Protein AF-A0A7X7NXH9-F1 (afdb_monomer_lite)

pLDDT: mean 88.95, std 11.19, range [45.94, 98.56]

Structure (mmCIF, N/CA/C/O backbone):
data_AF-A0A7X7NXH9-F1
#
_entry.id   AF-A0A7X7NXH9-F1
#
loop_
_atom_site.group_PDB
_atom_site.id
_atom_site.type_symbol
_atom_site.label_atom_id
_atom_site.label_alt_id
_atom_site.label_comp_id
_atom_site.label_asym_id
_atom_site.label_entity_id
_atom_site.label_seq_id
_atom_site.pdbx_PDB_ins_code
_atom_site.Cartn_x
_atom_site.Cartn_y
_atom_site.Cartn_z
_atom_site.occupancy
_atom_site.B_iso_or_equiv
_atom_site.auth_seq_id
_atom_site.auth_comp_id
_atom_site.auth_asym_id
_atom_site.auth_atom_id
_atom_site.pdbx_PDB_model_num
ATOM 1 N N . MET A 1 1 ? -11.153 0.104 7.718 1.00 76.44 1 MET A N 1
ATOM 2 C CA . MET A 1 1 ? -9.842 -0.456 8.125 1.00 76.44 1 MET A CA 1
ATOM 3 C C . MET A 1 1 ? -10.023 -1.763 8.897 1.00 76.44 1 MET A C 1
ATOM 5 O O . MET A 1 1 ? -11.148 -2.089 9.260 1.00 76.44 1 MET A O 1
ATOM 9 N N . ALA A 1 2 ? -8.960 -2.550 9.115 1.00 77.00 2 ALA A N 1
ATOM 10 C CA . ALA A 1 2 ? -9.049 -3.818 9.862 1.00 77.00 2 ALA A CA 1
ATOM 11 C C . ALA A 1 2 ? -9.397 -3.602 11.346 1.00 77.00 2 ALA A C 1
ATOM 13 O O . ALA A 1 2 ? -10.213 -4.338 11.896 1.00 77.00 2 ALA A O 1
ATOM 14 N N . ILE A 1 3 ? -8.843 -2.549 11.958 1.00 81.50 3 ILE A N 1
ATOM 15 C CA . ILE A 1 3 ? -9.140 -2.185 13.349 1.00 81.50 3 ILE A CA 1
ATOM 16 C C . ILE A 1 3 ? -10.620 -1.824 13.547 1.00 81.50 3 ILE A C 1
ATOM 18 O O . ILE A 1 3 ? -11.243 -2.317 14.476 1.00 81.50 3 ILE A O 1
ATOM 22 N N . GLU A 1 4 ? -11.219 -1.076 12.613 1.00 77.44 4 GLU A N 1
ATOM 23 C CA . GLU A 1 4 ? -12.643 -0.707 12.656 1.00 77.44 4 GLU A CA 1
ATOM 24 C C . GLU A 1 4 ? -13.551 -1.942 12.553 1.00 77.44 4 GLU A C 1
ATOM 26 O O . GLU A 1 4 ? -14.497 -2.082 13.323 1.00 77.44 4 GLU A O 1
ATOM 31 N N . ALA A 1 5 ? -13.234 -2.877 11.647 1.00 75.19 5 ALA A N 1
ATOM 32 C CA . ALA A 1 5 ? -13.987 -4.124 11.501 1.00 75.19 5 ALA A CA 1
ATOM 33 C C . ALA A 1 5 ? -13.935 -4.972 12.782 1.00 75.19 5 ALA A C 1
ATOM 35 O O . ALA A 1 5 ? -14.943 -5.526 13.215 1.00 75.19 5 ALA A O 1
ATOM 36 N N . ARG A 1 6 ? -12.767 -5.024 13.428 1.00 80.69 6 ARG A N 1
ATOM 37 C CA . ARG A 1 6 ? -12.609 -5.688 14.721 1.00 80.69 6 ARG A CA 1
ATOM 38 C C . ARG A 1 6 ? -13.390 -4.982 15.825 1.00 80.69 6 ARG A C 1
ATOM 40 O O . ARG A 1 6 ? -14.061 -5.665 16.594 1.00 80.69 6 ARG A O 1
ATOM 47 N N . ASP A 1 7 ? -13.302 -3.659 15.926 1.00 78.94 7 ASP A N 1
ATOM 48 C CA . ASP A 1 7 ? -13.975 -2.883 16.975 1.00 78.94 7 ASP A CA 1
ATOM 49 C C . ASP A 1 7 ? -15.500 -3.010 16.875 1.00 78.94 7 ASP A C 1
ATOM 51 O O . ASP A 1 7 ? -16.163 -3.188 17.897 1.00 78.94 7 ASP A O 1
ATOM 55 N N . LEU A 1 8 ? -16.045 -3.052 15.654 1.00 74.62 8 LEU A N 1
ATOM 56 C CA . LEU A 1 8 ? -17.451 -3.374 15.392 1.00 74.62 8 LEU A CA 1
ATOM 57 C C . LEU A 1 8 ? -17.838 -4.756 15.939 1.00 74.62 8 LEU A C 1
ATOM 59 O O . LEU A 1 8 ? -18.838 -4.887 16.639 1.00 74.62 8 LEU A O 1
ATOM 63 N N . VAL A 1 9 ? -17.038 -5.791 15.667 1.00 72.25 9 VAL A N 1
ATOM 64 C CA . VAL A 1 9 ? -17.323 -7.164 16.125 1.00 72.25 9 VAL A CA 1
ATOM 65 C C . VAL A 1 9 ? -17.177 -7.287 17.645 1.00 72.25 9 VAL A C 1
ATOM 67 O O . VAL A 1 9 ? -18.052 -7.839 18.314 1.00 72.25 9 VAL A O 1
ATOM 70 N N . ARG A 1 10 ? -16.106 -6.732 18.224 1.00 69.50 10 ARG A N 1
ATOM 71 C CA . ARG A 1 10 ? -15.856 -6.764 19.673 1.00 69.50 10 ARG A CA 1
ATOM 72 C C . ARG A 1 10 ? -16.877 -5.958 20.466 1.00 69.50 10 ARG A C 1
ATOM 74 O O . ARG A 1 10 ? -17.302 -6.439 21.513 1.00 69.50 10 ARG A O 1
ATOM 81 N N . GLY A 1 11 ? -17.293 -4.788 19.979 1.00 60.59 11 GLY A N 1
ATOM 82 C CA . GLY A 1 11 ? -18.333 -3.975 20.616 1.00 60.59 11 GLY A CA 1
ATOM 83 C C . GLY A 1 11 ? -19.666 -4.719 20.752 1.00 60.59 11 GLY A C 1
ATOM 84 O O . GLY A 1 11 ? -20.421 -4.465 21.686 1.00 60.59 11 GLY A O 1
ATOM 85 N N . VAL A 1 12 ? -19.915 -5.695 19.873 1.00 58.09 12 VAL A N 1
ATOM 86 C CA . VAL A 1 12 ? -21.105 -6.553 19.904 1.00 58.09 12 VAL A CA 1
ATOM 87 C C . VAL A 1 12 ? -20.926 -7.780 20.812 1.00 58.09 12 VAL A C 1
ATOM 89 O O . VAL A 1 12 ? -21.901 -8.223 21.418 1.00 58.09 12 VAL A O 1
ATOM 92 N N . THR A 1 13 ? -19.718 -8.350 20.942 1.00 58.34 13 THR A N 1
ATOM 93 C CA . THR A 1 13 ? -19.535 -9.671 21.589 1.00 58.34 13 THR A CA 1
ATOM 94 C C . THR A 1 13 ? -18.608 -9.724 22.809 1.00 58.34 13 THR A C 1
ATOM 96 O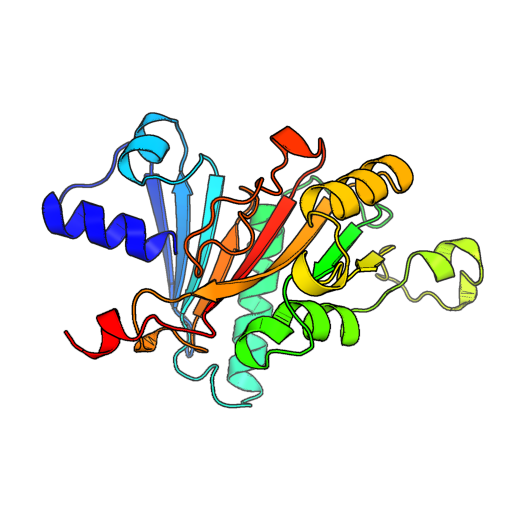 O . THR A 1 13 ? -18.555 -10.772 23.452 1.00 58.34 13 THR A O 1
ATOM 99 N N . ASN A 1 14 ? -17.872 -8.652 23.129 1.00 59.53 14 ASN A N 1
ATOM 100 C CA . ASN A 1 14 ? -16.890 -8.512 24.226 1.00 59.53 14 ASN A CA 1
ATOM 101 C C . ASN A 1 14 ? -15.955 -9.730 24.447 1.00 59.53 14 ASN A C 1
ATOM 103 O O . ASN A 1 14 ? -15.546 -10.031 25.568 1.00 59.53 14 ASN A O 1
ATOM 107 N N . LYS A 1 15 ? -15.643 -10.470 23.375 1.00 64.25 15 LYS A N 1
ATOM 108 C CA . LYS A 1 15 ? -14.825 -11.694 23.376 1.00 64.25 15 LYS A CA 1
ATOM 109 C C . LYS A 1 15 ? -13.658 -11.554 22.406 1.00 64.25 15 LYS A C 1
ATOM 111 O O . LYS A 1 15 ? -13.748 -10.834 21.413 1.00 64.25 15 LYS A O 1
ATOM 116 N N . GLU A 1 16 ? -12.565 -12.254 22.692 1.00 76.19 16 GLU A N 1
ATOM 117 C CA . GLU A 1 16 ? -11.489 -12.458 21.720 1.00 76.19 16 GLU A CA 1
ATOM 118 C C . GLU A 1 16 ? -11.987 -13.277 20.527 1.00 76.19 16 GLU A C 1
ATOM 120 O O . GLU A 1 16 ? -12.811 -14.181 20.683 1.00 76.19 16 GLU A O 1
ATOM 125 N N . ILE A 1 17 ? -11.509 -12.923 19.334 1.00 80.69 17 ILE A N 1
ATOM 126 C CA . ILE A 1 17 ? -11.916 -13.516 18.059 1.00 80.69 17 ILE A CA 1
ATOM 127 C C . ILE A 1 17 ? -10.941 -14.667 17.764 1.00 80.69 17 ILE A C 1
ATOM 129 O O . ILE A 1 17 ? -9.767 -14.408 17.494 1.00 80.69 17 ILE A O 1
ATOM 133 N N . PRO A 1 18 ? -11.363 -15.945 17.833 1.00 85.62 18 PRO A N 1
ATOM 134 C CA . PRO A 1 18 ? -10.458 -17.065 17.594 1.00 85.62 18 PRO A CA 1
ATOM 135 C C . PRO A 1 18 ? -9.858 -17.010 16.185 1.00 85.62 18 PRO A C 1
ATOM 137 O O . PRO A 1 18 ? -10.589 -16.877 15.206 1.00 85.62 18 PRO A O 1
ATOM 140 N N . GLY A 1 19 ? -8.539 -17.185 16.076 1.00 88.75 19 GLY A N 1
ATOM 141 C CA . GLY A 1 19 ? -7.830 -17.097 14.794 1.00 88.75 19 GLY A CA 1
ATOM 142 C C . GLY A 1 19 ? -7.371 -15.689 14.416 1.00 88.75 19 GLY A C 1
ATOM 143 O O . GLY A 1 19 ? -6.919 -15.501 13.289 1.00 88.75 19 GLY A O 1
ATOM 144 N N . VAL A 1 20 ? -7.476 -14.727 15.335 1.00 92.94 20 VAL A N 1
ATOM 145 C CA . VAL A 1 20 ? -6.997 -13.354 15.167 1.00 92.94 20 VAL A CA 1
ATOM 146 C C . VAL A 1 20 ? -6.042 -13.021 16.306 1.00 92.94 20 VAL A C 1
ATOM 148 O O . VAL A 1 20 ? -6.405 -13.151 17.472 1.00 92.94 20 VAL A O 1
ATOM 151 N N . GLU A 1 21 ? -4.836 -12.583 15.966 1.00 93.12 21 GLU A N 1
ATOM 152 C CA . GLU A 1 21 ? -3.861 -12.042 16.914 1.00 93.12 21 GLU A CA 1
ATOM 153 C C . GLU A 1 21 ? -3.782 -10.519 16.766 1.00 93.12 21 GLU A C 1
ATOM 155 O O . GLU A 1 21 ? -3.865 -9.991 15.655 1.00 93.12 21 GLU A O 1
ATOM 160 N N . GLU A 1 22 ? -3.626 -9.819 17.888 1.00 93.38 22 GLU A N 1
ATOM 161 C CA . GLU A 1 22 ? -3.431 -8.373 17.941 1.00 93.38 22 GLU A CA 1
ATOM 162 C C . GLU A 1 22 ? -2.120 -8.054 18.657 1.00 93.38 22 GLU A C 1
ATOM 164 O O . GLU A 1 22 ? -1.868 -8.532 19.762 1.00 93.38 22 GLU A O 1
ATOM 169 N N . GLN A 1 23 ? -1.325 -7.180 18.049 1.00 94.44 23 GLN A N 1
ATOM 170 C CA . GLN A 1 23 ? -0.139 -6.595 18.657 1.00 94.44 23 GLN A CA 1
ATOM 171 C C . GLN A 1 23 ? -0.236 -5.075 18.557 1.00 94.44 23 GLN A C 1
ATOM 173 O O . GLN A 1 23 ? -0.545 -4.535 17.495 1.00 94.44 23 GLN A O 1
ATOM 178 N N . VAL A 1 24 ? 0.007 -4.383 19.669 1.00 95.19 24 VAL A N 1
ATOM 179 C CA . VAL A 1 24 ? -0.049 -2.919 19.740 1.00 95.19 24 VAL A CA 1
ATOM 180 C C . VAL A 1 24 ? 1.307 -2.394 20.173 1.00 95.19 24 VAL A C 1
ATOM 182 O O . VAL A 1 24 ? 1.860 -2.832 21.180 1.00 95.19 24 VAL A O 1
ATOM 185 N N . GLU A 1 25 ? 1.815 -1.428 19.423 1.00 94.44 25 GLU A N 1
ATOM 186 C CA . GLU A 1 25 ? 3.047 -0.709 19.708 1.00 94.44 25 GLU A CA 1
ATOM 187 C C . GLU A 1 25 ? 2.730 0.786 19.779 1.00 94.44 25 GLU A C 1
ATOM 189 O O . GLU A 1 25 ? 2.116 1.345 18.868 1.00 94.44 25 GLU A O 1
ATOM 194 N N . THR A 1 26 ? 3.133 1.431 20.871 1.00 95.06 26 THR A N 1
ATOM 195 C CA . THR A 1 26 ? 2.921 2.865 21.084 1.00 95.06 26 THR A CA 1
ATOM 196 C C . THR A 1 26 ? 4.270 3.559 21.174 1.00 95.06 26 THR A C 1
ATOM 198 O O . THR A 1 26 ? 5.153 3.119 21.909 1.00 95.06 26 THR A O 1
ATOM 201 N N . MET A 1 27 ? 4.400 4.650 20.434 1.00 93.25 27 MET A N 1
ATOM 202 C CA . MET A 1 27 ? 5.539 5.560 20.420 1.00 93.25 27 MET A CA 1
ATOM 203 C C . MET A 1 27 ? 5.052 6.977 20.760 1.00 93.25 27 MET A C 1
ATOM 205 O O . MET A 1 27 ? 3.930 7.145 21.241 1.00 93.25 27 MET A O 1
ATOM 209 N N . GLU A 1 28 ? 5.897 7.992 20.584 1.00 94.00 28 GLU A N 1
ATOM 210 C CA . GLU A 1 28 ? 5.582 9.365 20.989 1.00 94.00 28 GLU A CA 1
ATOM 211 C C . GLU A 1 28 ? 4.404 9.943 20.192 1.00 94.00 28 GLU A C 1
ATOM 213 O O . GLU A 1 28 ? 3.493 10.536 20.774 1.00 94.00 28 GLU A O 1
ATOM 218 N N . PHE A 1 29 ? 4.379 9.716 18.875 1.00 94.06 29 PHE A N 1
ATOM 219 C CA . PHE A 1 29 ? 3.370 10.279 17.971 1.00 94.06 29 PHE A CA 1
ATOM 220 C C . PHE A 1 29 ? 2.477 9.228 17.313 1.00 94.06 29 PHE A C 1
ATOM 222 O O . PHE A 1 29 ? 1.543 9.587 16.585 1.00 94.06 29 PHE A O 1
ATOM 229 N N . ILE A 1 30 ? 2.769 7.945 17.529 1.00 94.62 30 ILE A N 1
ATOM 230 C CA . ILE A 1 30 ? 2.153 6.835 16.808 1.00 94.62 30 ILE A CA 1
ATOM 231 C C . ILE A 1 30 ? 1.613 5.771 17.754 1.00 94.62 30 ILE A C 1
ATOM 233 O O . ILE A 1 30 ? 2.266 5.340 18.701 1.00 94.62 30 ILE A O 1
ATOM 237 N N . LYS A 1 31 ? 0.440 5.248 17.402 1.00 96.19 31 LYS A N 1
ATOM 238 C CA . LYS A 1 31 ? -0.048 3.944 17.837 1.00 96.19 31 LYS A CA 1
ATOM 239 C C . LYS A 1 31 ? -0.148 3.025 16.622 1.00 96.19 31 LYS A C 1
ATOM 241 O O . LYS A 1 31 ? -1.029 3.196 15.782 1.00 96.19 31 LYS A O 1
ATOM 246 N N . ALA A 1 32 ? 0.735 2.040 16.530 1.00 96.31 32 ALA A N 1
ATOM 247 C CA . ALA A 1 32 ? 0.685 1.005 15.509 1.00 96.31 32 ALA A CA 1
ATOM 248 C C . ALA A 1 32 ? -0.054 -0.223 16.055 1.00 96.31 32 ALA A C 1
ATOM 250 O O . ALA A 1 32 ? 0.242 -0.714 17.140 1.00 96.31 32 ALA A O 1
ATOM 251 N N . THR A 1 33 ? -1.039 -0.713 15.311 1.00 96.38 33 THR A N 1
ATOM 252 C CA . THR A 1 33 ? -1.790 -1.930 15.631 1.00 96.38 33 THR A CA 1
ATOM 253 C C . THR A 1 33 ? -1.627 -2.918 14.490 1.00 96.38 33 THR A C 1
ATOM 255 O O . THR A 1 33 ? -2.041 -2.635 13.365 1.00 96.38 33 THR A O 1
ATOM 258 N N . THR A 1 34 ? -1.058 -4.079 14.783 1.00 96.75 34 THR A N 1
ATOM 259 C CA . THR A 1 34 ? -0.913 -5.193 13.848 1.00 96.75 34 THR A CA 1
ATOM 260 C C . THR A 1 34 ? -1.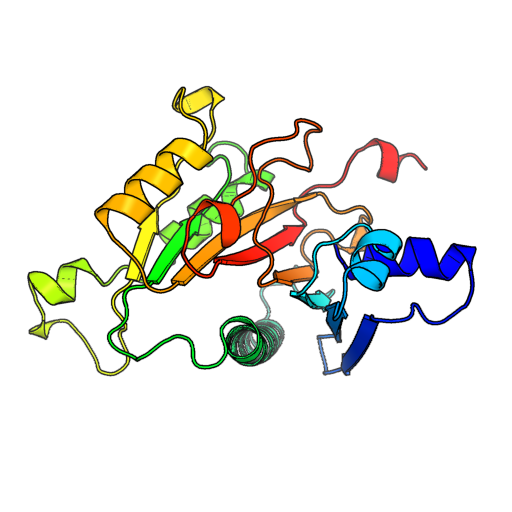956 -6.250 14.176 1.00 96.75 34 THR A C 1
ATOM 262 O O . THR A 1 34 ? -2.012 -6.756 15.294 1.00 96.75 34 THR A O 1
ATOM 265 N N . ILE A 1 35 ? -2.797 -6.573 13.198 1.00 95.75 35 ILE A N 1
ATOM 266 C CA . ILE A 1 35 ? -3.802 -7.630 13.266 1.00 95.75 35 ILE A CA 1
ATOM 267 C C . ILE A 1 35 ? -3.379 -8.742 12.310 1.00 95.75 35 ILE A C 1
ATOM 269 O O . ILE A 1 35 ? -3.304 -8.525 11.098 1.00 95.75 35 ILE A O 1
ATOM 273 N N . THR A 1 36 ? -3.158 -9.936 12.850 1.00 96.31 36 THR A N 1
ATOM 274 C CA . THR A 1 36 ? -2.842 -11.137 12.073 1.00 96.31 36 THR A CA 1
ATOM 275 C C . THR A 1 36 ? -4.048 -12.062 12.076 1.00 96.31 36 THR A C 1
ATOM 277 O O . THR A 1 36 ? -4.409 -12.636 13.103 1.00 96.31 36 THR A O 1
ATOM 280 N N . ILE A 1 37 ? -4.683 -12.220 10.917 1.00 95.94 37 ILE A N 1
ATOM 281 C CA . ILE A 1 37 ? -5.772 -13.174 10.708 1.00 95.94 37 ILE A CA 1
ATOM 282 C C . ILE A 1 37 ? -5.146 -14.473 10.213 1.00 95.94 37 ILE A C 1
ATOM 284 O O . ILE A 1 37 ? -4.603 -14.514 9.114 1.00 95.94 37 ILE A O 1
ATOM 288 N N . MET A 1 38 ? -5.213 -15.526 11.027 1.00 94.56 38 MET A N 1
ATOM 289 C CA . MET A 1 38 ? -4.494 -16.786 10.803 1.00 94.56 38 MET A CA 1
ATOM 290 C C . MET A 1 38 ? -5.319 -17.850 10.072 1.00 94.56 38 MET A C 1
ATOM 292 O O . MET A 1 38 ? -4.759 -18.823 9.575 1.00 94.56 38 MET A O 1
ATOM 296 N N . ASN A 1 39 ? -6.650 -17.730 10.058 1.00 94.56 39 ASN A N 1
ATOM 297 C CA . ASN A 1 39 ? -7.526 -18.745 9.473 1.00 94.56 39 ASN A CA 1
ATOM 298 C C . ASN A 1 39 ? -8.865 -18.181 8.978 1.00 94.56 39 ASN A C 1
ATOM 300 O O . ASN A 1 39 ? -9.280 -17.082 9.347 1.00 94.56 39 ASN A O 1
ATOM 304 N N . GLU A 1 40 ? -9.566 -18.992 8.182 1.00 92.81 40 GLU A N 1
ATOM 305 C CA . GLU A 1 40 ? -10.858 -18.649 7.575 1.00 92.81 40 GLU A CA 1
ATOM 306 C C . GLU A 1 40 ? -11.950 -18.309 8.593 1.00 92.81 40 GLU A C 1
ATOM 308 O O . GLU A 1 40 ? -12.813 -17.476 8.331 1.00 92.81 40 GLU A O 1
ATOM 313 N N . LYS A 1 41 ? -11.915 -18.909 9.787 1.00 90.50 41 LYS A N 1
ATOM 314 C CA . LYS A 1 41 ? -12.886 -18.586 10.838 1.00 90.50 41 LYS A CA 1
ATOM 315 C C . LYS A 1 41 ? -12.696 -17.150 11.329 1.00 90.50 41 LYS A C 1
ATOM 317 O O . LYS A 1 41 ? -13.680 -16.425 11.461 1.00 90.50 41 LYS A O 1
ATOM 322 N N . GLY A 1 42 ? -11.450 -16.735 11.556 1.00 89.88 42 GLY A N 1
ATOM 323 C CA . GLY A 1 42 ? -11.111 -15.349 11.879 1.00 89.88 42 GLY A CA 1
ATOM 324 C C . GLY A 1 42 ? -11.466 -14.400 10.734 1.00 89.88 42 GLY A C 1
ATOM 325 O O . GLY A 1 42 ? -12.046 -13.342 10.974 1.00 89.88 42 GLY A O 1
ATOM 326 N N . ALA A 1 43 ? -11.205 -14.816 9.491 1.00 91.19 43 ALA A N 1
ATOM 327 C CA . ALA A 1 43 ? -11.517 -14.031 8.301 1.00 91.19 43 ALA A CA 1
ATOM 328 C C . ALA A 1 43 ? -13.022 -13.764 8.146 1.00 91.19 43 ALA A C 1
ATOM 330 O O . ALA A 1 43 ? -13.436 -12.623 7.938 1.00 91.19 43 ALA A O 1
ATOM 331 N N . GLN A 1 44 ? -13.853 -14.796 8.322 1.00 89.19 44 GLN A N 1
ATOM 332 C CA . GLN A 1 44 ? -15.313 -14.682 8.293 1.00 89.19 44 GLN A CA 1
ATOM 333 C C . GLN A 1 44 ? -15.844 -13.803 9.425 1.00 89.19 44 GLN A C 1
ATOM 335 O O . GLN A 1 44 ? -16.725 -12.980 9.194 1.00 89.19 44 GLN A O 1
ATOM 340 N N . GLN A 1 45 ? -15.306 -13.952 10.640 1.00 86.69 45 GLN A N 1
ATOM 341 C CA . GLN A 1 45 ? -15.741 -13.151 11.786 1.00 86.69 45 GLN A CA 1
ATOM 342 C C . GLN A 1 45 ? -15.391 -11.669 11.628 1.00 86.69 45 GLN A C 1
ATOM 344 O O . GLN A 1 45 ? -16.189 -10.826 12.020 1.00 86.69 45 GLN A O 1
ATOM 349 N N . LEU A 1 46 ? -14.235 -11.348 11.038 1.00 86.19 46 LEU A N 1
ATOM 350 C CA . LEU A 1 46 ? -13.808 -9.967 10.791 1.00 86.19 46 LEU A CA 1
ATOM 351 C C . LEU A 1 46 ? -14.288 -9.385 9.456 1.00 86.19 46 LEU A C 1
ATOM 353 O O . LEU A 1 46 ? -14.134 -8.185 9.235 1.00 86.19 46 LEU A O 1
ATOM 357 N N . GLY A 1 47 ? -14.815 -10.206 8.545 1.00 87.25 47 GLY A N 1
ATOM 358 C CA . GLY A 1 47 ? -15.137 -9.781 7.180 1.00 87.25 47 GLY A CA 1
ATOM 359 C C . GLY A 1 47 ? -13.905 -9.310 6.397 1.00 87.25 47 GLY A C 1
ATOM 360 O O . GLY A 1 47 ? -13.989 -8.376 5.597 1.00 87.25 47 GLY A O 1
ATOM 361 N N . ARG A 1 48 ? -12.736 -9.900 6.670 1.00 90.06 48 ARG A N 1
ATOM 362 C CA . ARG A 1 48 ? -11.443 -9.532 6.073 1.00 90.06 48 ARG A CA 1
ATOM 363 C C . ARG A 1 48 ? -10.655 -10.796 5.724 1.00 90.06 48 ARG A C 1
ATOM 365 O O . ARG A 1 48 ? -10.630 -11.695 6.556 1.00 90.06 48 ARG A O 1
ATOM 372 N N . PRO A 1 49 ? -10.002 -10.884 4.552 1.00 93.50 49 PRO A N 1
ATOM 373 C CA . PRO A 1 49 ? -9.200 -12.054 4.188 1.00 93.50 49 PRO A CA 1
ATOM 374 C C . PRO A 1 49 ? -8.098 -12.392 5.202 1.00 93.50 49 PRO A C 1
ATOM 376 O O . PRO A 1 49 ? -7.595 -11.508 5.899 1.00 93.50 49 PRO A O 1
ATOM 379 N N . VAL A 1 50 ? -7.687 -13.662 5.235 1.00 95.75 50 VAL A N 1
ATOM 380 C CA . VAL A 1 50 ? -6.504 -14.132 5.976 1.00 95.75 50 VAL A CA 1
ATOM 381 C C . VAL A 1 50 ? -5.270 -13.337 5.548 1.00 95.75 50 VAL A C 1
ATOM 383 O O . VAL A 1 50 ? -5.043 -13.132 4.357 1.00 95.75 50 VAL A O 1
ATOM 386 N N . GLY A 1 51 ? -4.472 -12.893 6.518 1.00 95.81 51 GLY A N 1
ATOM 387 C CA . GLY A 1 51 ? -3.282 -12.085 6.272 1.00 95.81 51 GLY A CA 1
ATOM 388 C C . GLY A 1 51 ? -2.964 -11.126 7.411 1.00 95.81 51 GLY A C 1
ATOM 389 O O . GLY A 1 51 ? -3.522 -11.215 8.507 1.00 95.81 51 GLY A O 1
ATOM 390 N N . ILE A 1 52 ? -2.039 -10.213 7.138 1.00 97.00 52 ILE A N 1
ATOM 391 C CA . ILE A 1 52 ? -1.514 -9.251 8.104 1.00 97.00 52 ILE A CA 1
ATOM 392 C C . ILE A 1 52 ? -2.006 -7.862 7.717 1.00 97.00 52 ILE A C 1
ATOM 394 O O . ILE A 1 52 ? -1.881 -7.440 6.565 1.00 97.00 52 ILE A O 1
ATOM 398 N N . TYR A 1 53 ? -2.535 -7.144 8.701 1.00 96.88 53 TYR A N 1
ATOM 399 C CA . TYR A 1 53 ? -2.999 -5.773 8.571 1.00 96.88 53 TYR A CA 1
ATOM 400 C C . TYR A 1 53 ? -2.309 -4.919 9.617 1.00 96.88 53 TYR A C 1
ATOM 402 O O . TYR A 1 53 ? -2.363 -5.225 10.802 1.00 96.88 53 TYR A O 1
ATOM 410 N N . VAL A 1 54 ? -1.714 -3.818 9.189 1.00 97.12 54 VAL A N 1
ATOM 411 C CA . VAL A 1 54 ? -1.077 -2.847 10.071 1.00 97.12 54 VAL A CA 1
ATOM 412 C C . VAL A 1 54 ? -1.844 -1.543 9.952 1.00 97.12 54 VAL A C 1
ATOM 414 O O . VAL A 1 54 ? -2.058 -1.041 8.851 1.00 97.12 54 VAL A O 1
ATOM 417 N N . THR A 1 55 ? -2.285 -0.994 11.075 1.00 96.12 55 THR A N 1
ATOM 418 C CA . THR A 1 55 ? -2.876 0.341 11.152 1.00 96.12 55 THR A CA 1
ATOM 419 C C . THR A 1 55 ? -1.979 1.222 12.001 1.00 96.12 55 THR A C 1
ATOM 421 O O . THR A 1 55 ? -1.752 0.933 13.170 1.00 96.12 55 THR A O 1
ATOM 424 N N . ILE A 1 56 ? -1.460 2.282 11.394 1.00 96.12 56 ILE A N 1
ATOM 425 C CA . ILE A 1 56 ? -0.642 3.305 12.037 1.00 96.12 56 ILE A CA 1
ATOM 426 C C . ILE A 1 56 ? -1.557 4.495 12.289 1.00 96.12 56 ILE A C 1
ATOM 428 O O . ILE A 1 56 ? -1.962 5.155 11.336 1.00 96.12 56 ILE A O 1
ATOM 432 N N . ASP A 1 57 ? -1.884 4.754 13.550 1.00 95.12 57 ASP A N 1
ATOM 433 C CA . ASP A 1 57 ? -2.648 5.921 13.978 1.00 95.12 57 ASP A CA 1
ATOM 434 C C . ASP A 1 57 ? -1.698 6.993 14.508 1.00 95.12 57 ASP A C 1
ATOM 436 O O . ASP A 1 57 ? -0.958 6.767 15.462 1.00 95.12 57 ASP A O 1
ATOM 440 N N . SER A 1 58 ? -1.731 8.170 13.893 1.00 95.25 58 SER A N 1
ATOM 441 C CA . SER A 1 58 ? -0.951 9.342 14.272 1.00 95.25 58 SER A CA 1
ATOM 442 C C . SER A 1 58 ? -1.787 10.611 14.062 1.00 95.25 58 SER A C 1
ATOM 444 O O . SER A 1 58 ? -1.802 11.186 12.970 1.00 95.25 58 SER A O 1
ATOM 446 N N . PRO A 1 59 ? -2.489 11.096 15.104 1.00 92.25 59 PRO A N 1
ATOM 447 C CA . PRO A 1 59 ? -3.201 12.372 15.056 1.00 92.25 59 PRO A CA 1
ATOM 448 C C . PRO A 1 59 ? -2.388 13.555 14.487 1.00 92.25 59 PRO A C 1
ATOM 450 O O . PRO A 1 59 ? -2.964 14.328 13.714 1.00 92.25 59 PRO A O 1
ATOM 453 N N . PRO A 1 60 ? -1.077 13.715 14.786 1.00 93.25 60 PRO A N 1
ATOM 454 C CA . PRO A 1 60 ? -0.300 14.833 14.254 1.00 93.25 60 PRO A CA 1
ATOM 455 C C . PRO A 1 60 ? 0.137 14.676 12.787 1.00 93.25 60 PRO A C 1
ATOM 457 O O . PRO A 1 60 ? 0.698 15.623 12.245 1.00 93.25 60 PRO A O 1
ATOM 460 N N . LEU A 1 61 ? -0.159 13.562 12.100 1.00 90.44 61 LEU A N 1
ATOM 461 C CA . LEU A 1 61 ? 0.193 13.340 10.681 1.00 90.44 61 LEU A CA 1
ATOM 462 C C . LEU A 1 61 ? -0.340 14.426 9.727 1.00 90.44 61 LEU A C 1
ATOM 464 O O . LEU A 1 61 ? 0.234 14.665 8.665 1.00 90.44 61 LEU A O 1
ATOM 468 N N . LYS A 1 62 ? -1.410 15.129 10.115 1.00 86.12 62 LYS A N 1
ATOM 469 C CA . LYS A 1 62 ? -1.956 16.284 9.378 1.00 86.12 62 LYS A CA 1
ATOM 470 C C . LYS A 1 62 ? -0.975 17.455 9.278 1.00 86.12 62 LYS A C 1
ATOM 472 O O . LYS A 1 62 ? -1.142 18.321 8.420 1.00 86.12 62 LYS A O 1
ATOM 477 N N . ILE A 1 63 ? -0.002 17.518 10.180 1.00 86.56 63 ILE A N 1
ATOM 478 C CA . ILE A 1 63 ? 0.961 18.605 10.294 1.00 86.56 63 ILE A CA 1
ATOM 479 C C . ILE A 1 63 ? 2.280 18.131 9.688 1.00 86.56 63 ILE A C 1
ATOM 481 O O . ILE A 1 63 ? 2.719 17.001 9.885 1.00 86.56 63 ILE A O 1
ATOM 485 N N . ASN A 1 64 ? 2.928 19.013 8.933 1.00 86.44 64 ASN A N 1
ATOM 486 C CA . ASN A 1 64 ? 4.201 18.732 8.283 1.00 86.44 64 ASN A CA 1
ATOM 487 C C . ASN A 1 64 ? 5.376 18.788 9.282 1.00 86.44 64 ASN A C 1
ATOM 489 O O . ASN A 1 64 ? 6.256 19.637 9.152 1.00 86.44 64 ASN A O 1
ATOM 493 N N . ASP A 1 65 ? 5.367 17.911 10.285 1.00 93.62 65 ASP A N 1
ATOM 494 C CA . ASP A 1 65 ? 6.379 17.842 11.341 1.00 93.62 65 ASP A CA 1
ATOM 495 C C . ASP A 1 65 ? 7.459 16.781 11.018 1.00 93.62 65 ASP A C 1
ATOM 497 O O . ASP A 1 65 ? 7.124 15.614 10.784 1.00 93.62 65 ASP A O 1
ATOM 501 N N . PRO A 1 66 ? 8.758 17.143 10.977 1.00 93.38 66 PRO A N 1
ATOM 502 C CA . PRO A 1 66 ? 9.838 16.199 10.685 1.00 93.38 66 PRO A CA 1
ATOM 503 C C . PRO A 1 66 ? 9.981 15.039 11.683 1.00 93.38 66 PRO A C 1
ATOM 505 O O . PRO A 1 66 ? 10.347 13.940 11.268 1.00 93.38 66 PRO A O 1
ATOM 508 N N . TYR A 1 67 ? 9.704 15.252 12.971 1.00 93.81 67 TYR A N 1
ATOM 509 C CA . TYR A 1 67 ? 9.819 14.215 14.001 1.00 93.81 67 TYR A CA 1
ATOM 510 C C . TYR A 1 67 ? 8.715 13.173 13.842 1.00 93.81 67 TYR A C 1
ATOM 512 O O . TYR A 1 67 ? 9.005 11.979 13.771 1.00 93.81 67 TYR A O 1
ATOM 520 N N . VAL A 1 68 ? 7.475 13.635 13.649 1.00 94.06 68 VAL A N 1
ATOM 521 C CA . VAL A 1 68 ? 6.325 12.766 13.352 1.00 94.06 68 VAL A CA 1
ATOM 522 C C . VAL A 1 68 ? 6.597 11.937 12.096 1.00 94.06 68 VAL A C 1
ATOM 524 O O . VAL A 1 68 ? 6.395 10.725 12.086 1.00 94.06 68 VAL A O 1
ATOM 527 N N . LYS A 1 69 ? 7.119 12.566 11.035 1.00 92.88 69 LYS A N 1
ATOM 528 C CA . LYS A 1 69 ? 7.469 11.864 9.792 1.00 92.88 69 LYS A CA 1
ATOM 529 C C . LYS A 1 69 ? 8.518 10.781 9.990 1.00 92.88 69 LYS A C 1
ATOM 531 O O . LYS A 1 69 ? 8.346 9.692 9.453 1.00 92.88 69 LYS A O 1
ATOM 536 N N . ASN A 1 70 ? 9.594 11.074 10.716 1.00 94.69 70 ASN A N 1
ATOM 537 C CA . ASN A 1 70 ? 10.663 10.105 10.946 1.00 94.69 70 ASN A CA 1
ATOM 538 C C . ASN A 1 70 ? 10.149 8.880 11.708 1.00 94.69 70 ASN A C 1
ATOM 540 O O . ASN A 1 70 ? 10.490 7.749 11.355 1.00 94.69 70 ASN A O 1
ATOM 544 N N . GLU A 1 71 ? 9.286 9.091 12.703 1.00 95.25 71 GLU A N 1
ATOM 545 C CA . GLU A 1 71 ? 8.647 7.998 13.433 1.00 95.25 71 GLU A CA 1
ATOM 546 C C . GLU A 1 71 ? 7.756 7.168 12.496 1.00 95.25 71 GLU A C 1
ATOM 548 O O . GLU A 1 71 ? 7.884 5.946 12.449 1.00 95.25 71 GLU A O 1
ATOM 553 N N . ILE A 1 72 ? 6.940 7.815 11.652 1.00 94.88 72 ILE A N 1
ATOM 554 C CA . ILE A 1 72 ? 6.066 7.116 10.694 1.00 94.88 72 ILE A CA 1
ATOM 555 C C . ILE A 1 72 ? 6.887 6.302 9.699 1.00 94.88 72 ILE A C 1
ATOM 557 O O . ILE A 1 72 ? 6.559 5.142 9.462 1.00 94.88 72 ILE A O 1
ATOM 561 N N . ILE A 1 73 ? 7.961 6.871 9.145 1.00 95.12 73 ILE A N 1
ATOM 562 C CA . ILE A 1 73 ? 8.856 6.171 8.214 1.00 95.12 73 ILE A CA 1
ATOM 563 C C . ILE A 1 73 ? 9.447 4.930 8.884 1.00 95.12 73 ILE A C 1
ATOM 565 O O . ILE A 1 73 ? 9.381 3.849 8.306 1.00 95.12 73 ILE A O 1
ATOM 569 N N . THR A 1 74 ? 9.937 5.062 10.119 1.00 95.38 74 THR A N 1
ATOM 570 C CA . THR A 1 74 ? 10.524 3.949 10.882 1.00 95.38 74 THR A CA 1
ATOM 571 C C . THR A 1 74 ? 9.509 2.820 11.092 1.00 95.38 74 THR A C 1
ATOM 573 O O . THR A 1 74 ? 9.809 1.644 10.875 1.00 95.38 74 THR A O 1
ATOM 576 N N . VAL A 1 75 ? 8.273 3.166 11.468 1.00 95.69 75 VAL A N 1
ATOM 577 C CA . VAL A 1 75 ? 7.194 2.187 11.658 1.00 95.69 75 VAL A CA 1
ATOM 578 C C . VAL A 1 75 ? 6.776 1.550 10.339 1.00 95.69 75 VAL A C 1
ATOM 580 O O . VAL A 1 75 ? 6.566 0.337 10.285 1.00 95.69 75 VAL A O 1
ATOM 583 N N . MET A 1 76 ? 6.653 2.340 9.273 1.00 96.00 76 MET A N 1
ATOM 584 C CA . MET A 1 76 ? 6.299 1.835 7.950 1.00 96.00 76 MET A CA 1
ATOM 585 C C . MET A 1 76 ? 7.361 0.881 7.416 1.00 96.00 76 MET A C 1
ATOM 587 O O . MET A 1 76 ? 7.002 -0.196 6.958 1.00 96.00 76 MET A O 1
ATOM 591 N N . GLU A 1 77 ? 8.645 1.221 7.522 1.00 94.44 77 GLU A N 1
ATOM 592 C CA . GLU A 1 77 ? 9.756 0.369 7.089 1.00 94.44 77 GLU A CA 1
ATOM 593 C C . GLU A 1 77 ? 9.721 -0.987 7.803 1.00 94.44 77 GLU A C 1
ATOM 595 O O . GLU A 1 77 ? 9.630 -2.031 7.151 1.00 94.44 77 GLU A O 1
ATOM 600 N N . LYS A 1 78 ? 9.673 -0.977 9.143 1.00 94.88 78 LYS A N 1
ATOM 601 C CA . LYS A 1 78 ? 9.563 -2.191 9.970 1.00 94.88 78 LYS A CA 1
ATOM 602 C C . LYS A 1 78 ? 8.390 -3.074 9.537 1.00 94.88 78 LYS A C 1
ATOM 604 O O . LYS A 1 78 ? 8.532 -4.289 9.400 1.00 94.88 78 LYS A O 1
ATOM 609 N N . ASN A 1 79 ? 7.222 -2.474 9.327 1.00 95.44 79 ASN A N 1
ATOM 610 C CA . ASN A 1 79 ? 6.014 -3.217 8.987 1.00 95.44 79 ASN A CA 1
ATOM 611 C C . ASN A 1 79 ? 5.970 -3.649 7.517 1.00 95.44 79 ASN A C 1
ATOM 613 O O . ASN A 1 79 ? 5.411 -4.699 7.222 1.00 95.44 79 ASN A O 1
ATOM 617 N N . LEU A 1 80 ? 6.593 -2.919 6.592 1.00 94.31 80 LEU A N 1
ATOM 618 C CA . LEU A 1 80 ? 6.753 -3.380 5.215 1.00 94.31 80 LEU A CA 1
ATOM 619 C C . LEU A 1 80 ? 7.560 -4.680 5.184 1.00 94.31 80 LEU A C 1
ATOM 621 O O . LEU A 1 80 ? 7.107 -5.640 4.562 1.00 94.31 80 LEU A O 1
ATOM 625 N N . HIS A 1 81 ? 8.670 -4.756 5.929 1.00 92.25 81 HIS A N 1
ATOM 626 C CA . HIS A 1 81 ? 9.446 -5.992 6.074 1.00 92.25 81 HIS A CA 1
ATOM 627 C C . HIS A 1 81 ? 8.608 -7.162 6.603 1.00 92.25 81 HIS A C 1
ATOM 629 O O . HIS A 1 81 ? 8.718 -8.272 6.086 1.00 92.25 81 HIS A O 1
ATOM 635 N N . LEU A 1 82 ? 7.725 -6.921 7.578 1.00 93.38 82 LEU A N 1
ATOM 636 C CA . LEU A 1 82 ? 6.784 -7.935 8.065 1.00 93.38 82 LEU A CA 1
ATOM 637 C C . LEU A 1 82 ? 5.818 -8.410 6.965 1.00 93.38 82 LEU A C 1
ATOM 639 O O . LEU A 1 82 ? 5.520 -9.599 6.873 1.00 93.38 82 LEU A O 1
ATOM 643 N N . LEU A 1 83 ? 5.323 -7.491 6.132 1.00 94.88 83 LEU A N 1
ATOM 644 C CA . LEU A 1 83 ? 4.301 -7.780 5.127 1.00 94.88 83 LEU A CA 1
ATOM 645 C C . LEU A 1 83 ? 4.833 -8.570 3.924 1.00 94.88 83 LEU A C 1
ATOM 647 O O . LEU A 1 83 ? 4.133 -9.464 3.444 1.00 94.88 83 LEU A O 1
ATOM 651 N N . PHE A 1 84 ? 6.038 -8.258 3.432 1.00 89.94 84 PHE A N 1
ATOM 652 C CA . PHE A 1 84 ? 6.643 -8.994 2.313 1.00 89.94 84 PHE A CA 1
ATOM 653 C C . PHE A 1 84 ? 7.585 -10.130 2.754 1.00 89.94 84 PHE A C 1
ATOM 655 O O . PHE A 1 84 ? 7.872 -11.015 1.947 1.00 89.94 84 PHE A O 1
ATOM 662 N N . GLY A 1 85 ? 8.043 -10.156 4.010 1.00 86.44 85 GLY A N 1
ATOM 663 C CA . GLY A 1 85 ? 8.905 -11.207 4.559 1.00 86.44 85 GLY A CA 1
ATOM 664 C C . GLY A 1 85 ? 10.218 -11.378 3.785 1.00 86.44 85 GLY A C 1
ATOM 665 O O . GLY A 1 85 ? 10.887 -10.409 3.439 1.00 86.44 85 GLY A O 1
ATOM 666 N N . GLU A 1 86 ? 10.580 -12.623 3.469 1.00 85.00 86 GLU A N 1
ATOM 667 C CA . GLU A 1 86 ? 11.797 -12.959 2.704 1.00 85.00 86 GLU A CA 1
ATOM 668 C C . GLU A 1 86 ? 11.558 -13.061 1.184 1.00 85.00 86 GLU A C 1
ATOM 670 O O . GLU A 1 86 ? 12.382 -13.596 0.444 1.00 85.00 86 GLU A O 1
ATOM 675 N N . ARG A 1 87 ? 10.421 -12.560 0.682 1.00 82.94 87 ARG A N 1
ATOM 676 C CA . ARG A 1 87 ? 9.998 -12.738 -0.722 1.00 82.94 87 ARG A CA 1
ATOM 677 C C . ARG A 1 87 ? 10.757 -11.869 -1.734 1.00 82.94 87 ARG A C 1
ATOM 679 O O . ARG A 1 87 ? 10.460 -11.945 -2.921 1.00 82.94 87 ARG A O 1
ATOM 686 N N . LEU A 1 88 ? 11.692 -11.029 -1.287 1.00 90.19 88 LEU A N 1
ATOM 687 C CA . LEU A 1 88 ? 12.392 -10.061 -2.131 1.00 90.19 88 LEU A CA 1
ATOM 688 C C . LEU A 1 88 ? 13.907 -10.089 -1.935 1.00 90.19 88 LEU A C 1
ATOM 690 O O . LEU A 1 88 ? 14.413 -9.796 -0.854 1.00 90.19 88 LEU A O 1
ATOM 694 N N . LYS A 1 89 ? 14.637 -10.284 -3.029 1.00 90.69 89 LYS A N 1
ATOM 695 C CA . LYS A 1 89 ? 16.088 -10.077 -3.131 1.00 90.69 89 LYS A CA 1
ATOM 696 C C . LYS A 1 89 ? 16.400 -8.679 -3.656 1.00 90.69 89 LYS A C 1
ATOM 698 O O . LYS A 1 89 ? 15.547 -8.122 -4.336 1.00 90.69 89 LYS A O 1
ATOM 703 N N . PRO A 1 90 ? 17.562 -8.069 -3.374 1.00 87.94 90 PRO A N 1
ATOM 704 C CA . PRO A 1 90 ? 17.875 -6.694 -3.791 1.00 87.94 90 PRO A CA 1
ATOM 705 C C . PRO A 1 90 ? 17.657 -6.380 -5.285 1.00 87.94 90 PRO A C 1
ATOM 707 O O . PRO A 1 90 ? 17.239 -5.278 -5.628 1.00 87.94 90 PRO A O 1
ATOM 710 N N . GLU A 1 91 ? 17.901 -7.351 -6.159 1.00 89.88 91 GLU A N 1
ATOM 711 C CA . GLU A 1 91 ? 17.793 -7.267 -7.618 1.00 89.88 91 GLU A CA 1
ATOM 712 C C . GLU A 1 91 ? 16.373 -7.482 -8.171 1.00 89.88 91 GLU A C 1
ATOM 714 O O . GLU A 1 91 ? 16.131 -7.256 -9.357 1.00 89.88 91 GLU A O 1
ATOM 719 N N . ASP A 1 92 ? 15.426 -7.905 -7.332 1.00 95.12 92 ASP A N 1
ATOM 720 C CA . ASP A 1 92 ? 14.057 -8.182 -7.760 1.00 95.12 92 ASP A CA 1
ATOM 721 C C . ASP A 1 92 ? 13.306 -6.903 -8.141 1.00 95.12 92 ASP A C 1
ATOM 723 O O . ASP A 1 92 ? 13.298 -5.915 -7.394 1.00 95.12 92 ASP A O 1
ATOM 727 N N . THR A 1 93 ? 12.611 -6.953 -9.284 1.00 97.12 93 THR A N 1
ATOM 728 C CA . THR A 1 93 ? 11.796 -5.836 -9.774 1.00 97.12 93 THR A CA 1
ATOM 729 C C . THR A 1 93 ? 10.533 -5.675 -8.939 1.00 97.12 93 THR A C 1
ATOM 731 O O . THR A 1 93 ? 9.763 -6.621 -8.785 1.00 97.12 93 THR A O 1
ATOM 734 N N . VAL A 1 94 ? 10.281 -4.453 -8.470 1.00 97.62 94 VAL A N 1
ATOM 735 C CA . VAL A 1 94 ? 9.049 -4.089 -7.756 1.00 97.62 94 VAL A CA 1
ATOM 736 C C . VAL A 1 94 ? 8.196 -3.168 -8.622 1.00 97.62 94 VAL A C 1
ATOM 738 O O . VAL A 1 94 ? 8.695 -2.208 -9.218 1.00 97.62 94 VAL A O 1
ATOM 741 N N . LEU A 1 95 ? 6.901 -3.465 -8.696 1.00 98.56 95 LEU A N 1
ATOM 742 C CA . LEU A 1 95 ? 5.910 -2.622 -9.358 1.00 98.56 95 LEU A CA 1
ATOM 743 C C . LEU A 1 95 ? 5.196 -1.747 -8.325 1.00 98.56 95 LEU A C 1
ATOM 745 O O . LEU A 1 95 ? 4.587 -2.250 -7.386 1.00 98.56 95 LEU A O 1
ATOM 749 N N . LEU A 1 96 ? 5.247 -0.437 -8.515 1.00 98.56 96 LEU A N 1
ATOM 750 C CA . LEU A 1 96 ? 4.518 0.552 -7.734 1.00 98.56 96 LEU A CA 1
ATOM 751 C C . LEU A 1 96 ? 3.254 0.948 -8.504 1.00 98.56 96 LEU A C 1
ATOM 753 O O . LEU A 1 96 ? 3.328 1.355 -9.663 1.00 98.56 96 LEU A O 1
ATOM 757 N N . VAL A 1 97 ? 2.087 0.844 -7.876 1.00 98.19 97 VAL A N 1
ATOM 758 C CA . VAL A 1 97 ? 0.810 1.234 -8.484 1.00 98.19 97 VAL A CA 1
ATOM 759 C C . VAL A 1 97 ? 0.142 2.294 -7.626 1.00 98.19 97 VAL A C 1
ATOM 761 O O . VAL A 1 97 ? -0.182 2.057 -6.468 1.00 98.19 97 VAL A O 1
ATOM 764 N N . GLY A 1 98 ? -0.082 3.469 -8.201 1.00 97.06 98 GLY A N 1
ATOM 765 C CA . GLY A 1 98 ? -0.807 4.558 -7.559 1.00 97.06 98 GLY A CA 1
ATOM 766 C C . GLY A 1 98 ? -2.236 4.635 -8.069 1.00 97.06 98 GLY A C 1
ATOM 767 O O . GLY A 1 98 ? -2.464 5.111 -9.182 1.00 97.06 98 GLY A O 1
ATOM 768 N N . LEU A 1 99 ? -3.196 4.191 -7.266 1.00 94.88 99 LEU A N 1
ATO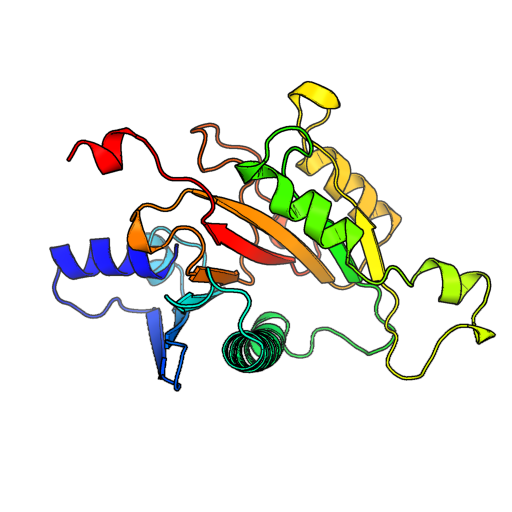M 769 C CA . LEU A 1 99 ? -4.614 4.235 -7.603 1.00 94.88 99 LEU A CA 1
ATOM 770 C C . LEU A 1 99 ? -5.236 5.610 -7.359 1.00 94.88 99 LEU A C 1
ATOM 772 O O . LEU A 1 99 ? -4.752 6.407 -6.557 1.00 94.88 99 LEU A O 1
ATOM 776 N N . GLY A 1 100 ? -6.322 5.863 -8.081 1.00 90.88 100 GLY A N 1
ATOM 777 C CA . GLY A 1 100 ? -7.140 7.055 -7.922 1.00 90.88 100 GLY A CA 1
ATOM 778 C C . GLY A 1 100 ? -7.090 7.994 -9.121 1.00 90.88 100 GLY A C 1
ATOM 779 O O . GLY A 1 100 ? -6.511 7.714 -10.176 1.00 90.88 100 GLY A O 1
ATOM 780 N N . ASN A 1 101 ? -7.778 9.114 -8.970 1.00 89.62 101 ASN A N 1
ATOM 781 C CA . ASN A 1 101 ? -8.003 10.099 -10.008 1.00 89.62 101 ASN A CA 1
ATOM 782 C C . ASN A 1 101 ? -7.198 11.373 -9.739 1.00 89.62 101 ASN A C 1
ATOM 784 O O . ASN A 1 101 ? -7.498 12.135 -8.821 1.00 89.62 101 ASN A O 1
ATOM 788 N N . TRP A 1 102 ? -6.250 11.688 -10.623 1.00 87.69 102 TRP A N 1
ATOM 789 C CA . TRP A 1 102 ? -5.451 12.916 -10.538 1.00 87.69 102 TRP A CA 1
ATOM 790 C C . TRP A 1 102 ? -6.284 14.211 -10.572 1.00 87.69 102 TRP A C 1
ATOM 792 O O . TRP A 1 102 ? -5.792 15.261 -10.169 1.00 87.69 102 TRP A O 1
ATOM 802 N N . ARG A 1 103 ? -7.534 14.167 -11.064 1.00 87.69 103 ARG A N 1
ATOM 803 C CA . ARG A 1 103 ? -8.444 15.326 -11.115 1.00 87.69 103 ARG A CA 1
ATOM 804 C C . ARG A 1 103 ? -9.204 15.568 -9.811 1.00 87.69 103 ARG A C 1
ATOM 806 O O . ARG A 1 103 ? -9.805 16.628 -9.669 1.00 87.69 103 ARG A O 1
ATOM 813 N N . ALA A 1 104 ? -9.225 14.608 -8.890 1.00 87.69 104 ALA A N 1
ATOM 814 C CA . ALA A 1 104 ? -9.954 14.712 -7.632 1.00 87.69 104 ALA A CA 1
ATOM 815 C C . ALA A 1 104 ? -8.958 14.774 -6.472 1.00 87.69 104 ALA A C 1
ATOM 817 O O . ALA A 1 104 ? -8.312 13.782 -6.162 1.00 87.69 104 ALA A O 1
ATOM 818 N N . THR A 1 105 ? -8.841 15.928 -5.808 1.00 87.12 105 THR A N 1
ATOM 819 C CA . THR A 1 105 ? -7.812 16.172 -4.779 1.00 87.12 105 THR A CA 1
ATOM 820 C C . THR A 1 105 ? -7.760 15.074 -3.719 1.00 87.12 105 THR A C 1
ATOM 822 O O . THR A 1 105 ? -6.685 14.550 -3.433 1.00 87.12 105 THR A O 1
ATOM 825 N N . ALA A 1 106 ? -8.916 14.675 -3.184 1.00 85.50 106 ALA A N 1
ATOM 826 C CA . ALA A 1 106 ? -8.979 13.663 -2.135 1.00 85.50 106 ALA A CA 1
ATOM 827 C C . ALA A 1 106 ? -8.652 12.239 -2.634 1.00 85.50 106 ALA A C 1
ATOM 829 O O . ALA A 1 106 ? -8.279 11.392 -1.833 1.00 85.50 106 ALA A O 1
ATOM 830 N N . ASP A 1 107 ? -8.728 11.993 -3.943 1.00 88.31 107 ASP A N 1
ATOM 831 C CA . ASP A 1 107 ? -8.428 10.711 -4.601 1.00 88.31 107 ASP A CA 1
ATOM 832 C C . ASP A 1 107 ? -7.075 10.731 -5.350 1.00 88.31 107 ASP A C 1
ATOM 834 O O . ASP A 1 107 ? -6.720 9.804 -6.070 1.00 88.31 107 ASP A O 1
ATOM 838 N N . SER A 1 108 ? -6.292 11.806 -5.210 1.00 91.06 108 SER A N 1
ATOM 839 C CA . SER A 1 108 ? -5.041 12.008 -5.961 1.00 91.06 108 SER A CA 1
ATOM 840 C C . SER A 1 108 ? -3.796 11.432 -5.277 1.00 91.06 108 SER A C 1
ATOM 842 O O . SER A 1 108 ? -2.678 11.619 -5.763 1.00 91.06 108 SER A O 1
ATOM 844 N N . LEU A 1 109 ? -3.977 10.708 -4.167 1.00 93.88 109 LEU A N 1
ATOM 845 C CA . LEU A 1 109 ? -2.880 10.165 -3.370 1.00 93.88 109 LEU A CA 1
ATOM 846 C C . LEU A 1 109 ? -2.004 9.195 -4.166 1.00 93.88 109 LEU A C 1
ATOM 848 O O . LEU A 1 109 ? -0.786 9.350 -4.159 1.00 93.88 109 LEU A O 1
ATOM 852 N N . GLY A 1 110 ? -2.591 8.221 -4.865 1.00 95.44 110 GLY A N 1
ATOM 853 C CA . GLY A 1 110 ? -1.822 7.273 -5.669 1.00 95.44 110 GLY A CA 1
ATOM 854 C C . GLY A 1 110 ? -1.049 7.943 -6.814 1.00 95.44 110 GLY A C 1
ATOM 855 O O . GLY A 1 110 ? 0.157 7.710 -6.920 1.00 95.44 110 GLY A O 1
ATOM 856 N N . PRO A 1 111 ? -1.664 8.822 -7.634 1.00 95.44 111 PRO A N 1
ATOM 857 C CA . PRO A 1 111 ? -0.931 9.637 -8.602 1.00 95.44 111 PRO A CA 1
ATOM 858 C C . PRO A 1 111 ? 0.260 10.389 -7.989 1.00 95.44 111 PRO A C 1
ATOM 860 O O . PRO A 1 111 ? 1.362 10.336 -8.533 1.00 95.44 111 PRO A O 1
ATOM 863 N N . LYS A 1 112 ? 0.068 11.031 -6.828 1.00 96.56 112 LYS A N 1
ATOM 864 C CA . LYS A 1 112 ? 1.135 11.753 -6.118 1.00 96.56 112 LYS A CA 1
ATOM 865 C C . LYS A 1 112 ? 2.220 10.823 -5.582 1.00 96.56 112 LYS A C 1
ATOM 867 O O . LYS A 1 112 ? 3.398 11.153 -5.662 1.00 96.56 112 LYS A O 1
ATOM 872 N N . PHE A 1 113 ? 1.849 9.651 -5.081 1.00 97.00 113 PHE A N 1
ATOM 873 C CA . PHE A 1 113 ? 2.800 8.627 -4.664 1.00 97.00 113 PHE A CA 1
ATOM 874 C C . PHE A 1 113 ? 3.733 8.230 -5.813 1.00 97.00 113 PHE A C 1
ATOM 876 O O . PHE A 1 113 ? 4.945 8.192 -5.618 1.00 97.00 113 PHE A O 1
ATOM 883 N N . ILE A 1 114 ? 3.199 8.000 -7.016 1.00 97.94 114 ILE A N 1
ATOM 884 C CA . ILE A 1 114 ? 4.020 7.664 -8.187 1.00 97.94 114 ILE A CA 1
ATOM 885 C C . ILE A 1 114 ? 4.900 8.844 -8.613 1.00 97.94 114 ILE A C 1
ATOM 887 O O . ILE A 1 114 ? 6.069 8.630 -8.918 1.00 97.94 114 ILE A O 1
ATOM 891 N N . GLU A 1 115 ? 4.381 10.076 -8.578 1.00 97.12 115 GLU A N 1
ATOM 892 C CA . GLU A 1 115 ? 5.138 11.301 -8.896 1.00 97.12 115 GLU A CA 1
ATOM 893 C C . GLU A 1 115 ? 6.392 11.470 -8.021 1.00 97.12 115 GLU A C 1
ATOM 895 O O . GLU A 1 115 ? 7.436 11.884 -8.521 1.00 97.12 115 GLU A O 1
ATOM 900 N N . TYR A 1 116 ? 6.309 11.116 -6.734 1.00 96.25 116 TYR A N 1
ATOM 901 C CA . TYR A 1 116 ? 7.427 11.215 -5.788 1.00 96.25 116 TYR A CA 1
ATOM 902 C C . TYR A 1 116 ? 8.223 9.911 -5.612 1.00 96.25 116 TYR A C 1
ATOM 904 O O . TYR A 1 116 ? 9.174 9.879 -4.829 1.00 96.25 116 TYR A O 1
ATOM 912 N N . SER A 1 117 ? 7.859 8.833 -6.313 1.00 96.69 117 SER A N 1
ATOM 913 C CA . SER A 1 117 ? 8.538 7.541 -6.189 1.00 96.69 117 SER A CA 1
ATOM 914 C C . SER A 1 117 ? 9.792 7.470 -7.066 1.00 96.69 117 SER A C 1
ATOM 916 O O . SER A 1 117 ? 9.744 7.841 -8.241 1.00 96.69 117 SER A O 1
ATOM 918 N N . PRO A 1 118 ? 10.913 6.917 -6.565 1.00 92.62 118 PRO A N 1
ATOM 919 C CA . PRO A 1 118 ? 12.067 6.644 -7.408 1.00 92.62 118 PRO A CA 1
ATOM 920 C C . PRO A 1 118 ? 11.720 5.521 -8.390 1.00 92.62 118 PRO A C 1
ATOM 922 O O . PRO A 1 118 ? 11.422 4.401 -7.974 1.00 92.62 118 PRO A O 1
ATOM 925 N N . ILE A 1 119 ? 11.766 5.811 -9.693 1.00 96.50 119 ILE A N 1
ATOM 926 C CA . ILE A 1 119 ? 11.561 4.833 -10.769 1.00 96.50 119 ILE A CA 1
ATOM 927 C C . ILE A 1 119 ? 12.917 4.490 -11.370 1.00 96.50 119 ILE A C 1
ATOM 929 O O . ILE A 1 119 ? 13.531 5.326 -12.027 1.00 96.50 119 ILE A O 1
ATOM 933 N N . THR A 1 120 ? 13.388 3.265 -11.154 1.00 96.94 120 THR A N 1
ATOM 934 C CA . THR A 1 120 ? 14.787 2.911 -11.437 1.00 96.94 120 THR A CA 1
ATOM 935 C C . THR A 1 120 ? 14.966 1.787 -12.447 1.00 96.94 120 THR A C 1
ATOM 937 O O . THR A 1 120 ? 16.042 1.671 -13.024 1.00 96.94 120 THR A O 1
ATOM 940 N N . ARG A 1 121 ? 13.928 0.986 -12.735 1.00 96.38 121 ARG A N 1
ATOM 941 C CA . ARG A 1 121 ? 14.016 -0.213 -13.596 1.00 96.38 121 ARG A CA 1
ATOM 942 C C . ARG A 1 121 ? 14.693 0.053 -14.945 1.00 96.38 121 ARG A C 1
ATOM 944 O O . ARG A 1 121 ? 15.411 -0.806 -15.442 1.00 96.38 121 ARG A O 1
ATOM 951 N N . HIS A 1 122 ? 14.469 1.221 -15.544 1.00 95.19 122 HIS A N 1
ATOM 952 C CA . HIS A 1 122 ? 15.062 1.584 -16.833 1.00 95.19 122 HIS A CA 1
ATOM 953 C C . HIS A 1 122 ? 16.569 1.893 -16.739 1.00 95.19 122 HIS A C 1
ATOM 955 O O . HIS A 1 122 ? 17.297 1.557 -17.669 1.00 95.19 122 HIS A O 1
ATOM 961 N N . TYR A 1 123 ? 17.068 2.438 -15.622 1.00 96.00 123 TYR A N 1
ATOM 962 C CA . TYR A 1 123 ? 18.509 2.647 -15.418 1.00 96.00 123 TYR A CA 1
ATOM 963 C C . TYR A 1 123 ? 19.276 1.325 -15.410 1.00 96.00 123 TYR A C 1
ATOM 965 O O . TYR A 1 123 ? 20.320 1.233 -16.043 1.00 96.00 123 TYR A O 1
ATOM 973 N N . HIS A 1 124 ? 18.717 0.265 -14.815 1.00 93.50 124 HIS A N 1
ATOM 974 C CA . HIS A 1 124 ? 19.341 -1.067 -14.836 1.00 93.50 124 HIS A CA 1
ATOM 975 C C . HIS A 1 124 ? 19.566 -1.620 -16.252 1.00 93.50 124 HIS A C 1
ATOM 977 O O . HIS A 1 124 ? 20.455 -2.445 -16.439 1.00 93.50 124 HIS A O 1
ATOM 983 N N . ALA A 1 125 ? 18.777 -1.183 -17.239 1.00 90.88 125 ALA A N 1
ATOM 984 C CA . ALA A 1 125 ? 18.920 -1.615 -18.627 1.00 90.88 125 ALA A CA 1
ATOM 985 C C . ALA A 1 125 ? 19.774 -0.657 -19.471 1.00 90.88 125 ALA A C 1
ATOM 987 O O . ALA A 1 125 ? 20.522 -1.115 -20.331 1.00 90.88 125 ALA A O 1
ATOM 988 N N . TYR A 1 126 ? 19.639 0.656 -19.258 1.00 94.81 126 TYR A N 1
ATOM 989 C CA . TYR A 1 126 ? 20.147 1.664 -20.195 1.00 94.81 126 TYR A CA 1
ATOM 990 C C . TYR A 1 126 ? 21.260 2.560 -19.647 1.00 94.81 126 TYR A C 1
ATOM 992 O O . TYR A 1 126 ? 22.005 3.113 -20.448 1.00 94.81 126 TYR A O 1
ATOM 1000 N N . ALA A 1 127 ? 21.372 2.720 -18.326 1.00 94.81 127 ALA A N 1
ATOM 1001 C CA . ALA A 1 127 ? 22.439 3.505 -17.698 1.00 94.81 127 ALA A CA 1
ATOM 1002 C C . ALA A 1 127 ? 22.778 2.965 -16.293 1.00 94.81 127 ALA A C 1
ATOM 1004 O O . ALA A 1 127 ? 22.469 3.614 -15.285 1.00 94.81 127 ALA A O 1
ATOM 1005 N N . PRO A 1 128 ? 23.366 1.755 -16.191 1.00 92.06 128 PRO A N 1
ATOM 1006 C CA . PRO A 1 128 ? 23.694 1.140 -14.906 1.00 92.06 128 PRO A CA 1
ATOM 1007 C C . PRO A 1 128 ? 24.668 1.968 -14.058 1.00 92.06 128 PRO A C 1
ATOM 1009 O O . PRO A 1 128 ? 24.645 1.876 -12.836 1.00 92.06 128 PRO A O 1
ATOM 1012 N N . GLU A 1 129 ? 25.498 2.802 -14.684 1.00 94.12 129 GLU A N 1
ATOM 1013 C CA . GLU A 1 129 ? 26.437 3.715 -14.030 1.00 94.12 129 GLU A CA 1
ATOM 1014 C C . GLU A 1 129 ? 25.759 4.831 -13.220 1.00 94.12 129 GLU A C 1
ATOM 1016 O O . GLU A 1 129 ? 26.390 5.420 -12.346 1.00 94.12 129 GLU A O 1
ATOM 1021 N N . ALA A 1 130 ? 24.479 5.113 -13.486 1.00 91.25 130 ALA A N 1
ATOM 1022 C CA . ALA A 1 130 ? 23.688 6.078 -12.726 1.00 91.25 130 ALA A CA 1
ATOM 1023 C C . ALA A 1 130 ? 23.110 5.486 -11.426 1.00 91.25 130 ALA A C 1
ATOM 1025 O O . ALA A 1 130 ? 22.569 6.225 -10.601 1.00 91.25 130 ALA A O 1
ATOM 1026 N N . LEU A 1 131 ? 23.193 4.164 -11.238 1.00 91.75 131 LEU A N 1
ATOM 1027 C CA . LEU A 1 131 ? 22.678 3.492 -10.050 1.00 91.75 131 LEU A CA 1
ATOM 1028 C C . LEU A 1 131 ? 23.651 3.635 -8.881 1.00 91.75 131 LEU A C 1
ATOM 1030 O O . LEU A 1 131 ? 24.846 3.370 -9.004 1.00 91.75 131 LEU A O 1
ATOM 1034 N N . VAL A 1 132 ? 23.113 3.971 -7.710 1.00 89.94 132 VAL A N 1
ATOM 1035 C CA . VAL A 1 132 ? 23.847 3.879 -6.444 1.00 89.94 132 VAL A CA 1
ATOM 1036 C C . VAL A 1 132 ? 23.480 2.596 -5.702 1.00 89.94 132 VAL A C 1
ATOM 1038 O O . VAL A 1 132 ? 22.415 2.007 -5.913 1.00 89.94 132 VAL A O 1
ATOM 1041 N N . GLN A 1 133 ? 24.372 2.143 -4.821 1.00 87.44 133 GLN A N 1
ATOM 1042 C CA . GLN A 1 133 ? 24.140 0.950 -4.010 1.00 87.44 133 GLN A CA 1
ATOM 1043 C C . GLN A 1 133 ? 22.822 1.068 -3.228 1.00 87.44 133 GLN A C 1
ATOM 1045 O O . GLN A 1 133 ? 22.540 2.095 -2.616 1.00 87.44 133 GLN A O 1
ATOM 1050 N N . GLY A 1 134 ? 22.024 -0.001 -3.246 1.00 85.94 134 GLY A N 1
ATOM 1051 C CA . GLY A 1 134 ? 20.712 -0.046 -2.593 1.00 85.94 134 GLY A CA 1
ATOM 1052 C C . GLY A 1 134 ? 19.542 0.361 -3.494 1.00 85.94 134 GLY A C 1
ATOM 1053 O O . GLY A 1 134 ? 18.393 0.142 -3.115 1.00 85.94 134 GLY A O 1
ATOM 1054 N N . MET A 1 135 ? 19.794 0.877 -4.705 1.00 91.00 135 MET A N 1
ATOM 1055 C CA . MET A 1 135 ? 18.732 1.117 -5.686 1.00 91.00 135 MET A CA 1
ATOM 1056 C C . MET A 1 135 ? 18.270 -0.197 -6.321 1.00 91.00 135 MET A C 1
ATOM 1058 O O . MET A 1 135 ? 18.867 -0.710 -7.265 1.00 91.00 135 MET A O 1
ATOM 1062 N N . ARG A 1 136 ? 17.176 -0.732 -5.786 1.00 93.00 136 ARG A N 1
ATOM 1063 C CA . ARG A 1 136 ? 16.411 -1.834 -6.377 1.00 93.00 136 ARG A CA 1
ATOM 1064 C C . ARG A 1 136 ? 15.726 -1.382 -7.674 1.00 93.00 136 ARG A C 1
ATOM 1066 O O . ARG A 1 136 ? 15.262 -0.241 -7.701 1.00 93.00 136 ARG A O 1
ATOM 1073 N N . PRO A 1 137 ? 15.552 -2.251 -8.689 1.00 96.62 137 PRO A N 1
ATOM 1074 C CA . PRO A 1 137 ? 14.744 -1.937 -9.865 1.00 96.62 137 PRO A CA 1
ATOM 1075 C C . PRO A 1 137 ? 13.264 -1.753 -9.504 1.00 96.62 137 PRO A C 1
ATOM 1077 O O . PRO A 1 137 ? 12.568 -2.690 -9.115 1.00 96.62 137 PRO A O 1
ATOM 1080 N N . THR A 1 138 ? 12.753 -0.543 -9.690 1.00 97.38 138 THR A N 1
ATOM 1081 C CA . THR A 1 138 ? 11.346 -0.186 -9.484 1.00 97.38 138 THR A CA 1
ATOM 1082 C C . THR A 1 138 ? 10.737 0.352 -10.772 1.00 97.38 138 THR A C 1
ATOM 1084 O O . THR A 1 138 ? 11.353 1.113 -11.522 1.00 97.38 138 THR A O 1
ATOM 1087 N N . CYS A 1 139 ? 9.502 -0.037 -11.050 1.00 97.81 139 CYS A N 1
ATOM 1088 C CA . CYS A 1 139 ? 8.680 0.563 -12.096 1.00 97.81 139 CYS A CA 1
ATOM 1089 C C . CYS A 1 139 ? 7.377 1.055 -11.477 1.00 97.81 139 CYS A C 1
ATOM 1091 O O . CYS A 1 139 ? 6.958 0.526 -10.454 1.00 97.81 139 CYS A O 1
ATOM 1093 N N . GLY A 1 140 ? 6.770 2.089 -12.053 1.00 97.88 140 GLY A N 1
ATOM 1094 C CA . GLY A 1 140 ? 5.634 2.764 -11.439 1.00 97.88 140 GLY A CA 1
ATOM 1095 C C . GLY A 1 140 ? 4.581 3.152 -12.459 1.00 97.88 140 GLY A C 1
ATOM 1096 O O . GLY A 1 140 ? 4.925 3.555 -13.570 1.00 97.88 140 GLY A O 1
ATOM 1097 N N . ILE A 1 141 ? 3.309 3.046 -12.082 1.00 97.88 141 ILE A N 1
ATOM 1098 C CA . ILE A 1 141 ? 2.194 3.532 -12.895 1.00 97.88 141 ILE A CA 1
ATOM 1099 C C . ILE A 1 141 ? 1.052 4.058 -12.027 1.00 97.88 141 ILE A C 1
ATOM 1101 O O . ILE A 1 141 ? 0.743 3.503 -10.974 1.00 97.88 141 ILE A O 1
ATOM 1105 N N . SER A 1 142 ? 0.374 5.098 -12.510 1.00 96.44 142 SER A N 1
ATOM 1106 C CA . SER A 1 142 ? -0.979 5.433 -12.076 1.00 96.44 142 SER A CA 1
ATOM 1107 C C . SER A 1 142 ? -1.938 5.204 -13.249 1.00 96.44 142 SER A C 1
ATOM 1109 O O . SER A 1 142 ? -1.869 5.943 -14.232 1.00 96.44 142 SER A O 1
ATOM 1111 N N . PRO A 1 143 ? -2.786 4.158 -13.211 1.00 93.00 143 PRO A N 1
ATOM 1112 C CA . PRO A 1 143 ? -3.595 3.756 -14.363 1.00 93.00 143 PRO A CA 1
ATOM 1113 C C . PRO A 1 143 ? -4.770 4.707 -14.634 1.00 93.00 143 PRO A C 1
ATOM 1115 O O . PRO A 1 143 ? -5.428 4.582 -15.663 1.00 93.00 143 PRO A O 1
ATOM 1118 N N . GLY A 1 144 ? -5.049 5.650 -13.728 1.00 89.75 144 GLY A N 1
ATOM 1119 C CA . GLY A 1 144 ? -6.255 6.469 -13.758 1.00 89.75 144 GLY A CA 1
ATOM 1120 C C . GLY A 1 144 ? -7.506 5.675 -13.373 1.00 89.75 144 GLY A C 1
ATOM 1121 O O . GLY A 1 144 ? -7.438 4.616 -12.748 1.00 89.75 144 GLY A O 1
ATOM 1122 N N . VAL A 1 145 ? -8.668 6.212 -13.743 1.00 88.75 145 VAL A N 1
ATOM 1123 C CA . VAL A 1 145 ? -9.982 5.631 -13.436 1.00 88.75 145 VAL A CA 1
ATOM 1124 C C . VAL A 1 145 ? -10.763 5.342 -14.713 1.00 88.75 145 VAL A C 1
ATOM 1126 O O . VAL A 1 145 ? -10.599 6.050 -15.708 1.00 88.75 145 VAL A O 1
ATOM 1129 N N . LEU A 1 146 ? -11.677 4.367 -14.648 1.00 87.88 146 LEU A N 1
ATOM 1130 C CA . LEU A 1 146 ? -12.523 3.925 -15.765 1.00 87.88 146 LEU A CA 1
ATOM 1131 C C . LEU A 1 146 ? -13.154 5.089 -16.546 1.00 87.88 146 LEU A C 1
ATOM 1133 O O . LEU A 1 146 ? -13.120 5.106 -17.769 1.00 87.88 146 LEU A O 1
ATOM 1137 N N . GLY A 1 147 ? -13.684 6.102 -15.851 1.00 86.31 147 GLY A N 1
ATOM 1138 C CA . GLY A 1 147 ? -14.335 7.251 -16.494 1.00 86.31 147 GL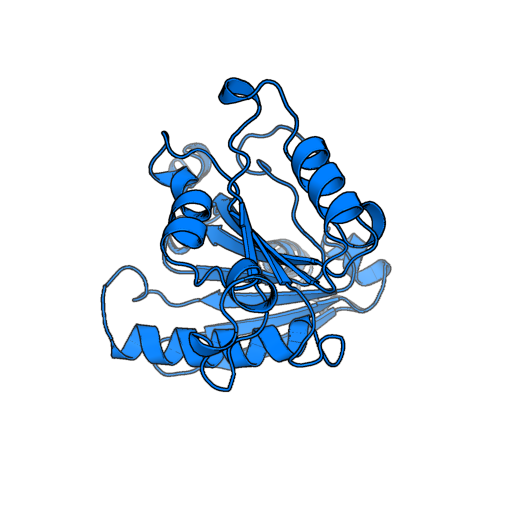Y A CA 1
ATOM 1139 C C . GLY A 1 147 ? -13.404 8.146 -17.324 1.00 86.31 147 GLY A C 1
ATOM 1140 O O . GLY A 1 147 ? -13.888 9.003 -18.056 1.00 86.31 147 GLY A O 1
ATOM 1141 N N . ILE A 1 148 ? -12.085 7.977 -17.204 1.00 87.50 148 ILE A N 1
ATOM 1142 C CA . ILE A 1 148 ? -11.076 8.717 -17.972 1.00 87.50 148 ILE A CA 1
ATOM 1143 C C . ILE A 1 148 ? -10.469 7.832 -19.061 1.00 87.50 148 ILE A C 1
ATOM 1145 O O . ILE A 1 148 ? -10.250 8.307 -20.172 1.00 87.50 148 ILE A O 1
ATOM 1149 N N . THR A 1 149 ? -10.174 6.571 -18.744 1.00 90.62 149 THR A N 1
ATOM 1150 C CA . THR A 1 149 ? -9.409 5.677 -19.627 1.00 90.62 149 THR A CA 1
ATOM 1151 C C . THR A 1 149 ? -10.273 4.703 -20.420 1.00 90.62 149 THR A C 1
ATOM 1153 O O . THR A 1 149 ? -9.817 4.193 -21.438 1.00 90.62 149 THR A O 1
ATOM 1156 N N . GLY A 1 150 ? -11.496 4.423 -19.962 1.00 91.56 150 GLY A N 1
ATOM 1157 C CA . GLY A 1 150 ? -12.343 3.351 -20.488 1.00 91.56 150 GLY A CA 1
ATOM 1158 C C . GLY A 1 150 ? -11.859 1.939 -20.143 1.00 91.56 150 GLY A C 1
ATOM 1159 O O . GLY A 1 150 ? -12.462 0.981 -20.610 1.00 91.56 150 GLY A O 1
ATOM 1160 N N . LEU A 1 151 ? -10.797 1.809 -19.339 1.00 91.38 151 LEU A N 1
ATOM 1161 C CA . LEU A 1 151 ? -10.214 0.533 -18.926 1.00 91.38 151 LEU A CA 1
ATOM 1162 C C . LEU A 1 151 ? -10.435 0.306 -17.436 1.00 91.38 151 LEU A C 1
ATOM 1164 O O . LEU A 1 151 ? -10.279 1.231 -16.629 1.00 91.38 151 LEU A O 1
ATOM 1168 N N . GLU A 1 152 ? -10.736 -0.935 -17.065 1.00 90.50 152 GLU A N 1
ATOM 1169 C CA . GLU A 1 152 ? -10.750 -1.305 -15.659 1.00 90.50 152 GLU A CA 1
ATOM 1170 C C . GLU A 1 152 ? -9.323 -1.313 -15.109 1.00 90.50 152 GLU A C 1
ATOM 1172 O O . GLU A 1 152 ? -8.373 -1.777 -15.744 1.00 90.50 152 GLU A O 1
ATOM 1177 N N . THR A 1 153 ? -9.161 -0.819 -13.880 1.00 91.62 153 THR A N 1
ATOM 1178 C CA . THR A 1 153 ? -7.856 -0.782 -13.201 1.00 91.62 153 THR A CA 1
ATOM 1179 C C . THR A 1 153 ? -7.202 -2.165 -13.182 1.00 91.62 153 THR A C 1
ATOM 1181 O O . THR A 1 153 ? -5.994 -2.276 -13.384 1.00 91.62 153 THR A O 1
ATOM 1184 N N . PHE A 1 154 ? -8.004 -3.215 -12.981 1.00 93.62 154 PHE A N 1
ATOM 1185 C CA . PHE A 1 154 ? -7.531 -4.593 -12.993 1.00 93.62 154 PHE A CA 1
ATOM 1186 C C . PHE A 1 154 ? -6.917 -4.990 -14.340 1.00 93.62 154 PHE A C 1
ATOM 1188 O O . PHE A 1 154 ? -5.834 -5.563 -14.350 1.00 93.62 154 PHE A O 1
ATOM 1195 N N . GLU A 1 155 ? -7.547 -4.646 -15.467 1.00 94.44 155 GLU A N 1
ATOM 1196 C CA . GLU A 1 155 ? -7.049 -4.992 -16.807 1.00 94.44 155 GLU A CA 1
ATOM 1197 C C . GLU A 1 155 ? -5.682 -4.357 -17.074 1.00 94.44 155 GLU A C 1
ATOM 1199 O O . GLU A 1 155 ? -4.752 -5.028 -17.525 1.00 94.44 155 GLU A O 1
ATOM 1204 N N . VAL A 1 156 ? -5.538 -3.072 -16.732 1.00 95.94 156 VAL A N 1
ATOM 1205 C CA . VAL A 1 156 ? -4.279 -2.335 -16.904 1.00 95.94 156 VAL A CA 1
ATOM 1206 C C . VAL A 1 156 ? -3.178 -2.942 -16.038 1.00 95.94 156 VAL A C 1
ATOM 1208 O O . VAL A 1 156 ? -2.083 -3.222 -16.527 1.00 95.94 156 VAL A O 1
ATOM 1211 N N . VAL A 1 157 ? -3.466 -3.170 -14.754 1.00 97.06 157 VAL A N 1
ATOM 1212 C CA . VAL A 1 157 ? -2.486 -3.728 -13.816 1.00 97.06 157 VAL A CA 1
ATOM 1213 C C . VAL A 1 157 ? -2.109 -5.150 -14.219 1.00 97.06 157 VAL A C 1
ATOM 1215 O O . VAL A 1 157 ? -0.921 -5.452 -14.295 1.00 97.06 157 VAL A O 1
ATOM 1218 N N . LYS A 1 158 ? -3.080 -6.007 -14.548 1.00 97.06 158 LYS A N 1
ATOM 1219 C CA . LYS A 1 158 ? -2.831 -7.389 -14.972 1.00 97.06 158 LYS A CA 1
ATOM 1220 C C . LYS A 1 158 ? -1.967 -7.448 -16.231 1.00 97.06 158 LYS A C 1
ATOM 1222 O O . LYS A 1 158 ? -0.984 -8.184 -16.242 1.00 97.06 158 LYS A O 1
ATOM 1227 N N . GLY A 1 159 ? -2.248 -6.617 -17.237 1.00 97.88 159 GLY A N 1
ATOM 1228 C CA . GLY A 1 159 ? -1.419 -6.535 -18.444 1.00 97.88 159 GLY A CA 1
ATOM 1229 C C . GLY A 1 159 ? 0.039 -6.161 -18.146 1.00 97.88 159 GLY A C 1
ATOM 1230 O O . GLY A 1 159 ? 0.965 -6.745 -18.711 1.00 97.88 159 GLY A O 1
ATOM 1231 N N . ILE A 1 160 ? 0.263 -5.233 -17.210 1.00 98.12 160 ILE A N 1
ATOM 1232 C CA . ILE A 1 160 ? 1.613 -4.850 -16.774 1.00 98.12 160 ILE A CA 1
ATOM 1233 C C . ILE A 1 160 ? 2.276 -5.978 -15.991 1.00 98.12 160 ILE A C 1
ATOM 1235 O O . ILE A 1 160 ? 3.436 -6.281 -16.251 1.00 98.12 160 ILE A O 1
ATOM 1239 N N . VAL A 1 161 ? 1.563 -6.614 -15.061 1.00 98.25 161 VAL A N 1
ATOM 1240 C CA . VAL A 1 161 ? 2.078 -7.745 -14.276 1.00 98.25 161 VAL A CA 1
ATOM 1241 C C . VAL A 1 161 ? 2.516 -8.885 -15.196 1.00 98.25 161 VAL A C 1
ATOM 1243 O O . VAL A 1 161 ? 3.633 -9.377 -15.053 1.00 98.25 161 VAL A O 1
ATOM 1246 N N . ASP A 1 162 ? 1.705 -9.240 -16.192 1.00 98.06 162 ASP A N 1
ATOM 1247 C CA . ASP A 1 162 ? 2.011 -10.323 -17.134 1.00 98.06 162 ASP A CA 1
ATOM 1248 C C . ASP A 1 162 ? 3.210 -10.005 -18.035 1.00 98.06 162 ASP A C 1
ATOM 1250 O O . ASP A 1 162 ? 4.008 -10.892 -18.360 1.00 98.06 162 ASP A O 1
ATOM 1254 N N . SER A 1 163 ? 3.368 -8.733 -18.411 1.00 97.88 163 SER A N 1
ATOM 1255 C CA . SER A 1 163 ? 4.476 -8.285 -19.253 1.00 97.88 163 SER A CA 1
ATOM 1256 C C . SER A 1 163 ? 5.778 -8.078 -18.476 1.00 97.88 163 SER A C 1
ATOM 1258 O O . SER A 1 163 ? 6.846 -8.429 -18.975 1.00 97.88 163 SER A O 1
ATOM 1260 N N . VAL A 1 164 ? 5.717 -7.452 -17.299 1.00 97.06 164 VAL A N 1
ATOM 1261 C CA . VAL A 1 164 ? 6.890 -7.041 -16.512 1.00 97.06 164 VAL A CA 1
ATOM 1262 C C . VAL A 1 164 ? 7.367 -8.161 -15.595 1.00 97.06 164 VAL A C 1
ATOM 1264 O O . VAL A 1 164 ? 8.570 -8.252 -15.355 1.00 97.06 164 VAL A O 1
ATOM 1267 N N . LYS A 1 165 ? 6.447 -9.006 -15.114 1.00 97.19 165 LYS A N 1
ATOM 1268 C CA . LYS A 1 165 ? 6.688 -10.083 -14.142 1.00 97.19 165 LYS A CA 1
ATOM 1269 C C . LYS A 1 165 ? 7.451 -9.599 -12.897 1.00 97.19 165 LYS A C 1
ATOM 1271 O O . LYS A 1 165 ? 8.529 -10.117 -12.609 1.00 97.19 165 LYS A O 1
ATOM 1276 N N . PRO A 1 166 ? 6.946 -8.570 -12.188 1.00 97.62 166 PRO A N 1
ATOM 1277 C CA . PRO A 1 166 ? 7.591 -8.088 -10.971 1.00 97.62 166 PRO A CA 1
ATOM 1278 C C . PRO A 1 166 ? 7.486 -9.138 -9.852 1.00 97.62 166 PRO A C 1
ATOM 1280 O O . PRO A 1 166 ? 6.523 -9.900 -9.800 1.00 97.62 166 PRO A O 1
ATOM 1283 N N . SER A 1 167 ? 8.446 -9.148 -8.927 1.00 97.38 167 SER A N 1
ATOM 1284 C CA . SER A 1 167 ? 8.460 -10.081 -7.787 1.00 97.38 167 SER A CA 1
ATOM 1285 C C . SER A 1 167 ? 7.543 -9.629 -6.640 1.00 97.38 167 SER A C 1
ATOM 1287 O O . SER A 1 167 ? 7.187 -10.428 -5.779 1.00 97.38 167 SER A O 1
ATOM 1289 N N . LEU A 1 168 ? 7.155 -8.349 -6.617 1.00 97.31 168 LEU A N 1
ATOM 1290 C CA . LEU A 1 168 ? 6.204 -7.759 -5.669 1.00 97.31 168 LEU A CA 1
ATOM 1291 C C . LEU A 1 168 ? 5.509 -6.566 -6.328 1.00 97.31 168 LEU A C 1
ATOM 1293 O O . LEU A 1 168 ? 6.138 -5.804 -7.071 1.00 97.31 168 LEU A O 1
ATOM 1297 N N . MET A 1 169 ? 4.242 -6.356 -5.985 1.00 97.81 169 MET A N 1
ATOM 1298 C CA . MET A 1 169 ? 3.541 -5.106 -6.246 1.00 97.81 169 MET A CA 1
ATOM 1299 C C . MET A 1 169 ? 3.214 -4.371 -4.942 1.00 97.81 169 MET A C 1
ATOM 1301 O O . MET A 1 169 ? 2.695 -4.970 -4.003 1.00 97.81 169 MET A O 1
ATOM 1305 N N . VAL A 1 170 ? 3.476 -3.064 -4.903 1.00 97.75 170 VAL A N 1
ATOM 1306 C CA . VAL A 1 170 ? 3.010 -2.157 -3.846 1.00 97.75 170 VAL A CA 1
ATOM 1307 C C . VAL A 1 170 ? 1.963 -1.228 -4.442 1.00 97.75 170 VAL A C 1
ATOM 1309 O O . VAL A 1 170 ? 2.245 -0.499 -5.391 1.00 97.75 170 VAL A O 1
ATOM 1312 N N . VAL A 1 171 ? 0.754 -1.257 -3.894 1.00 97.44 171 VAL A N 1
ATOM 1313 C CA . VAL A 1 171 ? -0.383 -0.460 -4.352 1.00 97.44 171 VAL A CA 1
ATOM 1314 C C . VAL A 1 171 ? -0.719 0.586 -3.301 1.00 97.44 171 VAL A C 1
ATOM 1316 O O . VAL A 1 171 ? -0.929 0.233 -2.145 1.00 97.44 171 VAL A O 1
ATOM 1319 N N . VAL A 1 172 ? -0.795 1.855 -3.698 1.00 96.69 172 VAL A N 1
ATOM 1320 C CA . VAL A 1 172 ? -1.193 2.971 -2.831 1.00 96.69 172 VAL A CA 1
ATOM 1321 C C . VAL A 1 172 ? -2.530 3.530 -3.300 1.00 96.69 172 VAL A C 1
ATOM 1323 O O . VAL A 1 172 ? -2.667 3.872 -4.475 1.00 96.69 172 VAL A O 1
ATOM 1326 N N . ASP A 1 173 ? -3.490 3.644 -2.384 1.00 93.25 173 ASP A N 1
ATOM 1327 C CA . ASP A 1 173 ? -4.841 4.143 -2.661 1.00 93.25 173 ASP A CA 1
ATOM 1328 C C . ASP A 1 173 ? -5.350 5.106 -1.580 1.00 93.25 173 ASP A C 1
ATOM 1330 O O . ASP A 1 173 ? -4.966 5.042 -0.407 1.00 93.25 173 ASP A O 1
ATOM 1334 N N . ALA A 1 174 ? -6.252 5.993 -1.980 1.00 89.88 174 ALA A N 1
ATOM 1335 C CA . ALA A 1 174 ? -7.023 6.812 -1.061 1.00 89.88 174 ALA A CA 1
ATOM 1336 C C . ALA A 1 174 ? -8.202 5.992 -0.508 1.00 89.88 174 ALA A C 1
ATOM 1338 O O . ALA A 1 174 ? -8.972 5.393 -1.256 1.00 89.88 174 ALA A O 1
ATOM 1339 N N . LEU A 1 175 ? -8.370 5.955 0.814 1.00 82.38 175 LEU A N 1
ATOM 1340 C CA . LEU A 1 175 ? -9.459 5.226 1.466 1.00 82.38 175 LEU A CA 1
ATOM 1341 C C . LEU A 1 175 ? -10.568 6.165 1.946 1.00 82.38 175 LEU A C 1
ATOM 1343 O O . LEU A 1 175 ? -10.342 7.325 2.294 1.00 82.38 175 LEU A O 1
ATOM 1347 N N . ALA A 1 176 ? -11.776 5.614 2.048 1.00 77.75 176 ALA A N 1
ATOM 1348 C CA . ALA A 1 176 ? -12.842 6.222 2.831 1.00 77.75 176 ALA A CA 1
ATOM 1349 C C . ALA A 1 176 ? -12.726 5.786 4.298 1.00 77.75 176 ALA A C 1
ATOM 1351 O O . ALA A 1 176 ? -12.677 4.590 4.597 1.00 77.75 176 ALA A O 1
ATOM 1352 N N . ALA A 1 177 ? -12.678 6.756 5.208 1.00 75.81 177 ALA A N 1
ATOM 1353 C CA . ALA A 1 177 ? -12.744 6.525 6.644 1.00 75.81 177 ALA A CA 1
ATOM 1354 C C . ALA A 1 177 ? -14.184 6.221 7.076 1.00 75.81 177 ALA A C 1
ATOM 1356 O O . ALA A 1 177 ? -15.132 6.771 6.510 1.00 75.81 177 ALA A O 1
ATOM 1357 N N . GLN A 1 178 ? -14.345 5.407 8.124 1.00 73.25 178 GLN A N 1
ATOM 1358 C CA . GLN A 1 178 ? -15.623 5.279 8.835 1.00 73.25 178 GLN A CA 1
ATOM 1359 C C . GLN A 1 178 ? -15.701 6.180 10.075 1.00 73.25 178 GLN A C 1
ATOM 1361 O O . GLN A 1 178 ? -16.749 6.279 10.700 1.00 73.25 178 GLN A O 1
ATOM 1366 N N . ASN A 1 179 ? -14.601 6.855 10.416 1.00 77.19 179 ASN A N 1
ATOM 1367 C CA . ASN A 1 179 ? -14.512 7.832 11.491 1.00 77.19 179 ASN A CA 1
ATOM 1368 C C . ASN A 1 179 ? -13.786 9.087 10.975 1.00 77.19 179 ASN A C 1
ATOM 1370 O O . ASN A 1 179 ? -12.701 8.993 10.398 1.00 77.19 179 ASN A O 1
ATOM 1374 N N . VAL A 1 180 ? -14.377 10.260 11.206 1.00 81.12 180 VAL A N 1
ATOM 1375 C CA . VAL A 1 180 ? -13.838 11.569 10.802 1.00 81.12 180 VAL A CA 1
ATOM 1376 C C . VAL A 1 180 ? -12.441 11.824 11.380 1.00 81.12 180 VAL A C 1
ATOM 1378 O O . VAL A 1 180 ? -11.580 12.385 10.698 1.00 81.12 180 VAL A O 1
ATOM 1381 N N . ASP A 1 181 ? -12.169 11.347 12.595 1.00 84.50 181 ASP A N 1
ATOM 1382 C CA . ASP A 1 181 ? -10.884 11.533 13.275 1.00 84.50 181 ASP A CA 1
ATOM 1383 C C . ASP A 1 181 ? -9.725 10.876 12.524 1.00 84.50 181 ASP A C 1
ATOM 1385 O O . ASP A 1 181 ? -8.583 11.328 12.645 1.00 84.50 181 ASP A O 1
ATOM 1389 N N . ARG A 1 182 ? -10.018 9.843 11.720 1.00 85.00 182 ARG A N 1
ATOM 1390 C CA . ARG A 1 182 ? -9.038 9.040 10.976 1.00 85.00 182 ARG A CA 1
ATOM 1391 C C . ARG A 1 182 ? -8.621 9.647 9.634 1.00 85.00 182 ARG A C 1
ATOM 1393 O O . ARG A 1 182 ? -7.636 9.194 9.043 1.00 85.00 182 ARG A O 1
ATOM 1400 N N . ILE A 1 183 ? -9.332 10.674 9.158 1.00 87.94 183 ILE A N 1
ATOM 1401 C CA . ILE A 1 183 ? -8.995 11.383 7.916 1.00 87.94 183 ILE A CA 1
ATOM 1402 C C . ILE A 1 183 ? -7.632 12.049 8.081 1.00 87.94 183 ILE A C 1
ATOM 1404 O O . ILE A 1 183 ? -7.477 12.919 8.934 1.00 87.94 183 ILE A O 1
ATOM 1408 N N . GLY A 1 184 ? -6.653 11.667 7.260 1.00 88.06 184 GLY A N 1
ATOM 1409 C CA . GLY A 1 184 ? -5.306 12.246 7.264 1.00 88.06 184 GLY A CA 1
ATOM 1410 C C . GLY A 1 184 ? -4.497 11.999 8.542 1.00 88.06 184 GLY A C 1
ATOM 1411 O O . GLY A 1 184 ? -3.476 12.649 8.739 1.00 88.06 184 GLY A O 1
ATOM 1412 N N . THR A 1 185 ? -4.948 11.102 9.419 1.00 92.69 185 THR A N 1
ATOM 1413 C CA . THR A 1 185 ? -4.266 10.751 10.680 1.00 92.69 185 THR A CA 1
ATOM 1414 C C . THR A 1 185 ? -3.915 9.275 10.769 1.00 92.69 185 THR A C 1
ATOM 1416 O O . THR A 1 185 ? -3.353 8.843 11.769 1.00 92.69 185 THR A O 1
ATOM 1419 N N . SER A 1 186 ? -4.259 8.476 9.759 1.00 93.56 186 SER A N 1
ATOM 1420 C CA . SER A 1 186 ? -4.030 7.038 9.801 1.00 93.56 186 SER A CA 1
ATOM 1421 C C . SER A 1 186 ? -3.538 6.490 8.470 1.00 93.56 186 SER A C 1
ATOM 1423 O O . SER A 1 186 ? -3.854 7.015 7.404 1.00 93.56 186 SER A O 1
ATOM 1425 N N . ILE A 1 187 ? -2.741 5.430 8.540 1.00 95.44 187 ILE A N 1
ATOM 1426 C CA . ILE A 1 187 ? -2.232 4.690 7.385 1.00 95.44 187 ILE A CA 1
ATOM 1427 C C . ILE A 1 187 ? -2.535 3.216 7.632 1.00 95.44 187 ILE A C 1
ATOM 1429 O O . ILE A 1 187 ? -2.197 2.674 8.684 1.00 95.44 187 ILE A O 1
ATOM 1433 N N . GLN A 1 188 ? -3.165 2.553 6.668 1.00 95.19 188 GLN A N 1
ATOM 1434 C CA . GLN A 1 188 ? -3.378 1.114 6.688 1.00 95.19 188 GLN A CA 1
ATOM 1435 C C . GLN A 1 188 ? -2.451 0.437 5.682 1.00 95.19 188 GLN A C 1
ATOM 1437 O O . GLN A 1 188 ? -2.394 0.846 4.531 1.00 95.19 188 GLN A O 1
ATOM 1442 N N . MET A 1 189 ? -1.778 -0.634 6.087 1.00 97.56 189 MET A N 1
ATOM 1443 C CA . MET A 1 189 ? -1.004 -1.502 5.202 1.00 97.56 189 MET A CA 1
ATOM 1444 C C . MET A 1 189 ? -1.489 -2.948 5.337 1.00 97.56 189 MET A C 1
ATOM 1446 O O . MET A 1 189 ? -1.901 -3.356 6.422 1.00 97.56 189 MET A O 1
ATOM 1450 N N . SER A 1 190 ? -1.469 -3.733 4.261 1.00 97.19 190 SER A N 1
ATOM 1451 C CA . SER A 1 190 ? -1.778 -5.166 4.324 1.00 97.19 190 SER A CA 1
ATOM 1452 C C . SER A 1 190 ? -1.150 -5.956 3.183 1.00 97.19 190 SER A C 1
ATOM 1454 O O . SER A 1 190 ? -0.859 -5.392 2.133 1.00 97.19 190 SER A O 1
ATOM 1456 N N . ASN A 1 191 ? -1.002 -7.268 3.362 1.00 96.75 191 ASN A N 1
ATOM 1457 C CA . ASN A 1 191 ? -0.541 -8.193 2.318 1.00 96.75 191 ASN A CA 1
ATOM 1458 C C . ASN A 1 191 ? -1.689 -8.962 1.637 1.00 96.75 191 ASN A C 1
ATOM 1460 O O . ASN A 1 191 ? -1.465 -9.964 0.967 1.00 96.75 191 ASN A O 1
ATOM 1464 N N . THR A 1 192 ? -2.929 -8.507 1.826 1.00 94.56 192 THR A N 1
ATOM 1465 C CA . THR A 1 192 ? -4.138 -9.191 1.327 1.00 94.56 192 THR A CA 1
ATOM 1466 C C . THR A 1 192 ? -4.642 -8.644 -0.006 1.00 94.56 192 THR A C 1
ATOM 1468 O O . THR A 1 192 ? -5.654 -9.104 -0.532 1.00 94.56 192 THR A O 1
ATOM 1471 N N . GLY A 1 193 ? -3.931 -7.664 -0.566 1.00 93.19 193 GLY A N 1
ATOM 1472 C CA . GLY A 1 193 ? -4.387 -6.908 -1.721 1.00 93.19 193 GLY A CA 1
ATOM 1473 C C . GLY A 1 193 ? -5.313 -5.747 -1.363 1.00 93.19 193 GLY A C 1
ATOM 1474 O O . GLY A 1 193 ? -5.453 -5.360 -0.201 1.00 93.19 193 GLY A O 1
ATOM 1475 N N . ILE A 1 194 ? -5.928 -5.156 -2.386 1.00 91.12 194 ILE A N 1
ATOM 1476 C CA . ILE A 1 194 ? -6.853 -4.026 -2.238 1.00 91.12 194 ILE A CA 1
ATOM 1477 C C . ILE A 1 194 ? -8.018 -4.139 -3.207 1.00 91.12 194 ILE A C 1
ATOM 1479 O O . ILE A 1 194 ? -7.857 -4.617 -4.324 1.00 91.12 194 ILE A O 1
ATOM 1483 N N . GLN A 1 195 ? -9.185 -3.651 -2.800 1.00 86.50 195 GLN A N 1
ATOM 1484 C CA . GLN A 1 195 ? -10.323 -3.481 -3.692 1.00 86.50 195 GLN A CA 1
ATOM 1485 C C . GLN A 1 195 ? -10.493 -1.991 -4.032 1.00 86.50 195 GLN A C 1
ATOM 1487 O O . GLN A 1 195 ? -10.937 -1.228 -3.168 1.00 86.50 195 GLN A O 1
ATOM 1492 N N . PRO A 1 196 ? -10.145 -1.559 -5.259 1.00 74.50 196 PRO A N 1
ATOM 1493 C CA . PRO A 1 196 ? -10.219 -0.152 -5.641 1.00 74.50 196 PRO A CA 1
ATOM 1494 C C . PRO A 1 196 ? -11.650 0.389 -5.563 1.00 74.50 196 PRO A C 1
ATOM 1496 O O . PRO A 1 196 ? -12.591 -0.258 -6.021 1.00 74.50 196 PRO A O 1
ATOM 1499 N N . GLY A 1 197 ? -11.823 1.612 -5.057 1.00 63.88 197 GLY A N 1
ATOM 1500 C CA . GLY A 1 197 ? -13.118 2.303 -5.096 1.00 63.88 197 GLY A CA 1
ATOM 1501 C C . GLY A 1 197 ? -14.171 1.804 -4.097 1.00 63.88 197 GLY A C 1
ATOM 1502 O O . GLY A 1 197 ? -15.336 2.185 -4.216 1.00 63.88 197 GLY A O 1
ATOM 1503 N N . ALA A 1 198 ? -13.782 1.020 -3.083 1.00 55.53 198 ALA A N 1
ATOM 1504 C CA . ALA A 1 198 ? -14.689 0.542 -2.032 1.00 55.53 198 ALA A CA 1
ATOM 1505 C C . ALA A 1 198 ? -15.441 1.675 -1.292 1.00 55.53 198 ALA A C 1
ATOM 1507 O O . ALA A 1 198 ? -16.534 1.456 -0.777 1.00 55.53 198 ALA A O 1
ATOM 1508 N N . GLY A 1 199 ? -14.901 2.902 -1.281 1.00 48.56 199 GLY A N 1
ATOM 1509 C CA . GLY A 1 199 ? -15.550 4.083 -0.697 1.00 48.56 199 GLY A CA 1
ATOM 1510 C C . GLY A 1 199 ? -16.715 4.670 -1.507 1.00 48.56 199 GLY A C 1
ATOM 1511 O O . GLY A 1 199 ? -17.468 5.476 -0.972 1.00 48.56 199 GLY A O 1
ATOM 1512 N N . VAL A 1 200 ? -16.883 4.275 -2.776 1.00 51.62 200 VAL A N 1
ATOM 1513 C CA . VAL A 1 200 ? -17.911 4.820 -3.693 1.00 51.62 200 VAL A CA 1
ATOM 1514 C C . VAL A 1 200 ? -19.000 3.777 -4.014 1.00 51.62 200 VAL A C 1
ATOM 1516 O O . VAL A 1 200 ? -19.812 3.966 -4.912 1.00 51.62 200 VAL A O 1
ATOM 1519 N N . GLY A 1 201 ? -19.057 2.666 -3.271 1.00 45.94 201 GLY A N 1
ATOM 1520 C CA . GLY A 1 201 ? -20.179 1.716 -3.318 1.00 45.94 201 GLY A CA 1
ATOM 1521 C C . GLY A 1 201 ? -20.232 0.770 -4.526 1.00 45.94 201 GLY A C 1
ATOM 1522 O O . GLY A 1 201 ? -21.160 -0.029 -4.607 1.00 45.94 201 GLY A O 1
ATOM 1523 N N . ASN A 1 202 ? -19.246 0.797 -5.431 1.00 51.03 202 ASN A N 1
ATOM 1524 C CA . ASN A 1 202 ? -19.161 -0.148 -6.550 1.00 51.03 202 ASN A CA 1
ATOM 1525 C C . ASN A 1 202 ? -18.080 -1.204 -6.291 1.00 51.03 202 ASN A C 1
ATOM 1527 O O . ASN A 1 202 ? -16.905 -0.875 -6.132 1.00 51.03 202 ASN A O 1
ATOM 1531 N N . ALA A 1 203 ? -18.473 -2.479 -6.287 1.00 54.91 203 ALA A N 1
ATOM 1532 C CA . ALA A 1 203 ? -17.553 -3.604 -6.156 1.00 54.91 203 ALA A CA 1
ATOM 1533 C C . ALA A 1 203 ? -16.727 -3.769 -7.445 1.00 54.91 203 ALA A C 1
ATOM 1535 O O . ALA A 1 203 ? -17.177 -4.391 -8.404 1.00 54.91 203 ALA A O 1
ATOM 1536 N N . ARG A 1 204 ? -15.520 -3.191 -7.479 1.00 69.69 204 ARG A N 1
ATOM 1537 C CA . ARG A 1 204 ? -14.527 -3.438 -8.541 1.00 69.69 204 ARG A CA 1
ATOM 1538 C C . ARG A 1 204 ? -13.730 -4.711 -8.249 1.00 69.69 204 ARG A C 1
ATOM 1540 O O . ARG A 1 204 ? -13.664 -5.141 -7.096 1.00 69.69 204 ARG A O 1
ATOM 1547 N N . HIS A 1 205 ? -13.123 -5.306 -9.277 1.00 84.00 205 HIS A N 1
ATOM 1548 C CA . HIS A 1 205 ? -12.244 -6.474 -9.118 1.00 84.00 205 HIS A CA 1
ATOM 1549 C C . HIS A 1 205 ? -11.062 -6.113 -8.208 1.00 84.00 205 HIS A C 1
ATOM 1551 O O . HIS A 1 205 ? -10.436 -5.065 -8.379 1.00 84.00 205 HIS A O 1
ATOM 1557 N N . ALA A 1 206 ? -10.783 -6.956 -7.216 1.00 90.56 206 ALA A N 1
ATOM 1558 C CA . ALA A 1 206 ? -9.696 -6.729 -6.275 1.00 90.56 206 ALA A CA 1
ATOM 1559 C C . ALA A 1 206 ? -8.316 -6.995 -6.910 1.00 90.56 206 ALA A C 1
ATOM 1561 O O . ALA A 1 206 ? -8.139 -7.861 -7.757 1.00 90.56 206 ALA A O 1
ATOM 1562 N N . LEU A 1 207 ? -7.304 -6.252 -6.482 1.00 95.00 207 LEU A N 1
ATOM 1563 C CA . LEU A 1 207 ? -5.907 -6.512 -6.809 1.00 95.00 207 LEU A CA 1
ATOM 1564 C C . LEU A 1 207 ? -5.331 -7.394 -5.704 1.00 95.00 207 LEU A C 1
ATOM 1566 O O . LEU A 1 207 ? -4.905 -6.879 -4.671 1.00 95.00 207 LEU A O 1
ATOM 1570 N N . THR A 1 208 ? -5.361 -8.711 -5.902 1.00 96.50 208 THR A N 1
ATOM 1571 C CA . THR A 1 208 ? -4.903 -9.703 -4.916 1.00 96.50 208 THR A CA 1
ATOM 1572 C C . THR A 1 208 ? -3.772 -10.565 -5.470 1.00 96.50 208 THR A C 1
ATOM 1574 O O . THR A 1 208 ? -3.597 -10.676 -6.685 1.00 96.50 208 THR A O 1
ATOM 1577 N N . GLU A 1 209 ? -3.015 -11.213 -4.580 1.00 95.88 209 GLU A N 1
ATOM 1578 C CA . GLU A 1 209 ? -2.008 -12.202 -4.985 1.00 95.88 209 GLU A CA 1
ATOM 1579 C C . GLU A 1 209 ? -2.641 -13.387 -5.731 1.00 95.88 209 GLU A C 1
ATOM 1581 O O . GLU A 1 209 ? -2.070 -13.864 -6.709 1.00 95.88 209 GLU A O 1
ATOM 1586 N N . ALA A 1 210 ? -3.851 -13.803 -5.342 1.00 95.19 210 ALA A N 1
ATOM 1587 C CA . ALA A 1 210 ? -4.580 -14.880 -6.008 1.00 95.19 210 ALA A CA 1
ATOM 1588 C C . ALA A 1 210 ? -4.943 -14.540 -7.464 1.00 95.19 210 ALA A C 1
ATOM 1590 O O . ALA A 1 210 ? -4.808 -15.391 -8.340 1.00 95.19 210 ALA A O 1
ATOM 1591 N N . ASP A 1 211 ? -5.366 -13.302 -7.733 1.00 95.00 211 ASP A N 1
ATOM 1592 C CA . ASP A 1 211 ? -5.767 -12.874 -9.078 1.00 95.00 211 ASP A CA 1
ATOM 1593 C C . ASP A 1 211 ? -4.568 -12.527 -9.979 1.00 95.00 211 ASP A C 1
ATOM 1595 O O . ASP A 1 211 ? -4.601 -12.732 -11.196 1.00 95.00 211 ASP A O 1
ATOM 1599 N N . LEU A 1 212 ? -3.501 -11.967 -9.399 1.00 96.69 212 LEU A N 1
ATOM 1600 C CA . LEU A 1 212 ? -2.359 -11.448 -10.157 1.00 96.69 212 LEU A CA 1
ATOM 1601 C C . LEU A 1 212 ? -1.190 -12.435 -10.251 1.00 96.69 212 LEU A C 1
ATOM 1603 O O . LEU A 1 212 ? -0.387 -12.320 -11.176 1.00 96.69 212 LEU A O 1
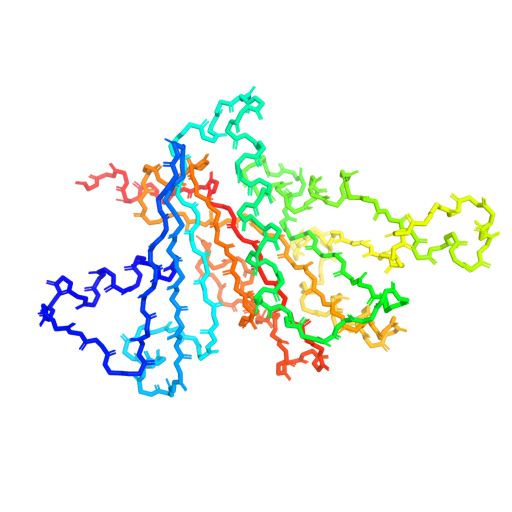ATOM 1607 N N . GLY A 1 213 ? -1.108 -13.411 -9.343 1.00 95.88 213 GLY A N 1
ATOM 1608 C CA . GLY A 1 213 ? -0.030 -14.403 -9.278 1.00 95.88 213 GLY A CA 1
ATOM 1609 C C . GLY A 1 213 ? 1.287 -13.868 -8.710 1.00 95.88 213 GLY A C 1
ATOM 1610 O O . GLY A 1 213 ? 2.309 -14.544 -8.809 1.00 95.88 213 GLY A O 1
ATOM 1611 N N . ILE A 1 214 ? 1.276 -12.662 -8.138 1.00 96.56 214 ILE A N 1
ATOM 1612 C CA . ILE A 1 214 ? 2.426 -12.025 -7.490 1.00 96.56 214 ILE A CA 1
ATOM 1613 C C . ILE A 1 214 ? 2.014 -11.490 -6.114 1.00 96.56 214 ILE A C 1
ATOM 1615 O O . ILE A 1 214 ? 0.866 -11.072 -5.957 1.00 96.56 214 ILE A O 1
ATOM 1619 N N . PRO A 1 215 ? 2.920 -11.433 -5.127 1.00 96.44 215 PRO A N 1
ATOM 1620 C CA . PRO A 1 215 ? 2.633 -10.806 -3.842 1.00 96.44 215 PRO A CA 1
ATOM 1621 C C . PRO A 1 215 ? 2.172 -9.346 -3.999 1.00 96.44 215 PRO A C 1
ATOM 1623 O O . PRO A 1 215 ? 2.755 -8.581 -4.775 1.00 96.44 215 PRO A O 1
ATOM 1626 N N . VAL A 1 216 ? 1.145 -8.950 -3.237 1.00 97.31 216 VAL A N 1
ATOM 1627 C CA . VAL A 1 216 ? 0.571 -7.595 -3.271 1.00 97.31 216 VAL A CA 1
ATOM 1628 C C . VAL A 1 216 ? 0.553 -6.979 -1.880 1.00 97.31 216 VAL A C 1
ATOM 1630 O O . VAL A 1 216 ? -0.141 -7.465 -0.988 1.00 97.31 216 VAL A O 1
ATOM 1633 N N . ILE A 1 217 ? 1.256 -5.859 -1.715 1.00 97.62 217 ILE A N 1
ATOM 1634 C CA . ILE A 1 217 ? 1.140 -5.005 -0.534 1.00 97.62 217 ILE A CA 1
ATOM 1635 C C . ILE A 1 217 ? 0.241 -3.827 -0.864 1.00 97.62 217 ILE A C 1
ATOM 1637 O O . ILE A 1 217 ? 0.543 -3.030 -1.746 1.00 97.62 217 ILE A O 1
ATOM 1641 N N . ALA A 1 218 ? -0.858 -3.706 -0.137 1.00 96.94 218 ALA A N 1
ATOM 1642 C CA . ALA A 1 218 ? -1.764 -2.579 -0.227 1.00 96.94 218 ALA A CA 1
ATOM 1643 C C . ALA A 1 218 ? -1.472 -1.578 0.885 1.00 96.94 218 ALA A C 1
ATOM 1645 O O . ALA A 1 218 ? -1.383 -1.966 2.048 1.00 96.94 218 ALA A O 1
ATOM 1646 N N . ILE A 1 219 ? -1.383 -0.302 0.532 1.00 97.25 219 ILE A N 1
ATOM 1647 C CA . ILE A 1 219 ? -1.261 0.828 1.444 1.00 97.25 219 ILE A CA 1
ATOM 1648 C C . ILE A 1 219 ? -2.427 1.768 1.161 1.00 97.25 219 ILE A C 1
ATOM 1650 O O . ILE A 1 219 ? -2.628 2.210 0.034 1.00 97.25 219 ILE A O 1
ATOM 1654 N N . GLY A 1 220 ? -3.203 2.074 2.187 1.00 93.88 220 GLY A N 1
ATOM 1655 C CA . GLY A 1 220 ? -4.358 2.940 2.086 1.00 93.88 220 GLY A CA 1
ATOM 1656 C C . GLY A 1 220 ? -4.324 4.035 3.136 1.00 93.88 220 GLY A C 1
ATOM 1657 O O . GLY A 1 220 ? -4.061 3.766 4.307 1.00 93.88 220 GLY A O 1
ATOM 1658 N N . VAL A 1 221 ? -4.616 5.266 2.732 1.00 93.00 221 VAL A N 1
ATOM 1659 C CA . VAL A 1 221 ? -4.689 6.414 3.647 1.00 93.00 221 VAL A CA 1
ATOM 1660 C C . VAL A 1 221 ? -6.092 6.993 3.578 1.00 93.00 221 VAL A C 1
ATOM 1662 O O . VAL A 1 221 ? -6.544 7.314 2.478 1.00 93.00 221 VAL A O 1
ATOM 1665 N N . PRO A 1 222 ? -6.810 7.144 4.702 1.00 90.62 222 PRO A N 1
ATOM 1666 C CA . PRO A 1 222 ? -8.142 7.715 4.661 1.00 90.62 222 PRO A CA 1
ATOM 1667 C C . PRO A 1 222 ? -8.094 9.213 4.354 1.00 90.62 222 PRO A C 1
ATOM 1669 O O . PRO A 1 222 ? -7.524 9.995 5.116 1.00 90.62 222 PRO A O 1
ATOM 1672 N N . THR A 1 223 ? -8.696 9.619 3.240 1.00 87.44 223 THR A N 1
ATOM 1673 C CA . THR A 1 223 ? -8.705 11.016 2.764 1.00 87.44 223 THR A CA 1
ATOM 1674 C C . THR A 1 223 ? -10.110 11.603 2.670 1.00 87.44 223 THR A C 1
ATOM 1676 O O . THR A 1 223 ? -10.263 12.822 2.601 1.00 87.44 223 THR A O 1
ATOM 1679 N N . ILE A 1 224 ? -11.137 10.751 2.688 1.00 82.81 224 ILE A N 1
ATOM 1680 C CA . ILE A 1 224 ? -12.548 11.133 2.612 1.00 82.81 224 ILE A CA 1
ATOM 1681 C C . ILE A 1 224 ? -13.361 10.406 3.681 1.00 82.81 224 ILE A C 1
ATOM 1683 O O . ILE A 1 224 ? -12.963 9.354 4.175 1.00 82.81 224 I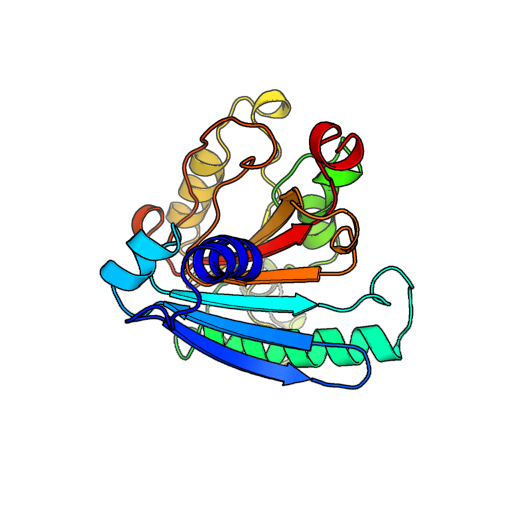LE A O 1
ATOM 1687 N N . VAL A 1 225 ? -14.531 10.946 4.004 1.00 78.81 225 VAL A N 1
ATOM 1688 C CA . VAL A 1 225 ? -15.551 10.310 4.846 1.00 78.81 225 VAL A CA 1
ATOM 1689 C C . VAL A 1 225 ? -16.920 10.543 4.211 1.00 78.81 225 VAL A C 1
ATOM 1691 O O . VAL A 1 225 ? -17.130 11.555 3.537 1.00 78.81 225 VAL A O 1
ATOM 1694 N N . SER A 1 226 ? -17.852 9.608 4.395 1.00 70.88 226 SER A N 1
ATOM 1695 C CA . SER A 1 226 ? -19.232 9.786 3.933 1.00 70.88 226 SER A CA 1
ATOM 1696 C C . SER A 1 226 ? -19.943 10.865 4.751 1.00 70.88 226 SER A C 1
ATOM 1698 O O . SER A 1 226 ? -19.855 10.867 5.976 1.00 70.88 226 SER A O 1
ATOM 1700 N N . ALA A 1 227 ? -20.709 11.738 4.091 1.00 66.19 227 ALA A N 1
ATOM 1701 C CA . ALA A 1 227 ? -21.496 12.773 4.764 1.00 66.19 227 ALA A CA 1
ATOM 1702 C C . ALA A 1 227 ? -22.532 12.200 5.750 1.00 66.19 227 ALA A C 1
ATOM 1704 O O . ALA A 1 227 ? -22.825 12.842 6.750 1.00 66.19 227 ALA A O 1
ATOM 1705 N N . GLY A 1 228 ? -23.040 10.983 5.510 1.00 66.06 228 GLY A N 1
ATOM 1706 C CA . GLY A 1 228 ? -23.958 10.315 6.440 1.00 66.06 228 GLY A CA 1
ATOM 1707 C C . GLY A 1 228 ? -23.326 10.025 7.804 1.00 66.06 228 GLY A C 1
ATOM 1708 O O . GLY A 1 228 ? -23.998 10.138 8.812 1.00 66.06 228 GLY A O 1
ATOM 1709 N N . ILE A 1 229 ? -22.016 9.763 7.840 1.00 62.25 229 ILE A N 1
ATOM 1710 C CA . ILE A 1 229 ? -21.260 9.524 9.082 1.00 62.25 229 ILE A CA 1
ATOM 1711 C C . ILE A 1 229 ? -21.041 10.827 9.867 1.00 62.25 229 ILE A C 1
ATOM 1713 O O . ILE A 1 229 ? -20.810 10.789 11.065 1.00 62.25 229 ILE A O 1
ATOM 1717 N N . ILE A 1 230 ? -21.087 11.985 9.198 1.00 62.09 230 ILE A N 1
ATOM 1718 C CA . ILE A 1 230 ? -20.956 13.303 9.843 1.00 62.09 230 ILE A CA 1
ATOM 1719 C C . ILE A 1 230 ? -22.294 13.754 10.454 1.00 62.09 230 ILE A C 1
ATOM 1721 O O . ILE A 1 230 ? -22.307 14.573 11.368 1.00 62.09 230 ILE A O 1
ATOM 1725 N N . ALA A 1 231 ? -23.414 13.287 9.898 1.00 55.59 231 ALA A N 1
ATOM 1726 C CA . ALA A 1 231 ? -24.754 13.719 10.287 1.00 55.59 231 ALA A CA 1
ATOM 1727 C C . ALA A 1 231 ? -25.330 12.959 11.498 1.00 55.59 231 ALA A C 1
ATOM 1729 O O . ALA A 1 231 ? -26.315 13.434 12.065 1.00 55.59 231 ALA A O 1
ATOM 1730 N N . ASP A 1 232 ? -24.724 11.826 11.864 1.00 46.56 232 ASP A N 1
ATOM 1731 C CA . ASP A 1 232 ? -25.033 11.018 13.053 1.00 46.56 232 ASP A CA 1
ATOM 1732 C C . ASP A 1 232 ? -24.155 11.424 14.252 1.00 46.56 232 ASP A C 1
ATOM 1734 O O . ASP A 1 232 ? -24.681 11.431 15.391 1.00 46.56 232 ASP A O 1
#

Sequence (232 aa):
MAIEARDLVRGVTNKEIPGVEEQVETMEFIKATTITIMNEKGAQQLGRPVGIYVTIDSPPLKINDPYVKNEIITVMEKNLHLLFGERLKPEDTVLLVGLGNWRATADSLGPKFIEYSPITRHYHAYAPEALVQGMRPTCGISPGVLGITGLETFEVVKGIVDSVKPSLMVVVDALAAQNVDRIGTSIQMSNTGIQPGAGVGNARHALTEADLGIPVIAIGVPTIVSAGIIAD

Secondary structure (DSSP, 8-state):
-HHHHHHHHHHHH-S--TTEEEEEEE-SS-EEEEEEE-SHHHHHHHTS-SEEEEEEE-GGGGS--HHHHHHHHHHHHHHHHHHHTT---TT--EEEEE-S-TTSGGG-HHHHHHHTS---TTHHHH-GGGPPTT---EEEE----HHHHSS-HHHHHHHHHHHH--SEEEEEEEEEESSGGGTTTEEEEESS-B-TTGGGT--PPPB-HHHHSS-EEEEEEEEEE-HHHHH-

Radius of gyration: 17.99 Å; chains: 1; bounding box: 52×38×45 Å

Foldseek 3Di:
DLVVLVCVLCVVPVDDQPQKDWDWDDDDFWIKIKIARRDPSSCVSSVHDGWIKIKIFGLCLLPPDPVNVVVVVVVCVVVVCVACPPLDDQQFEEEEEQEAACVDPLWCRRVVCQVPDDACQVCVPPPVVPDDPSDYHYHYDYPHDCVVNVDAPCVVVLVCCVVVVTQEYEYETEDEDLDPSQASRMKMKIQAFAQPPVVVPDGGDTDGCVSNVHTYMYMYGHHHYDVVSVVD